Protein AF-A0A7C5VF36-F1 (afdb_monomer_lite)

Organism: NCBI:txid1330700

Foldseek 3Di:
DDADVVVRQDADDDPDDDDDDPVNLVSQLPDAPDPVGVVVSVVSVVVSVVVVLVQLLDPVCLVVVLVVCVVCVVVDDDPDDSVRVSVCSVVSNPDDDDDDDFDWDDDPDRDTHGPLVSNLVVCCVVVVQPLPPAQDPFAEEEEEAPVQVVVVQVLCVVSVDDYHYHYDADAFWAKEDPPPNNRSNVCVSVVHHYDYDPDDDRGMYTYDHPVVVD

Secondary structure (DSSP, 8-state):
-EEETTTTEEE---SS-----HHHHHHHHH---STTHHHHHHHHHHHHHHHHHHHHTSGGGHHHHHHHHHHHGGG---SS-HHHHHHTHHHHTTPPP---PPPEEE-STTPEEE-HHHHHHHHHHHHT----SS---S-EEEEE-HHHHHHHHHHHHHTT--EEEEE---SS-EEE-S-HHHHHHHHHHHT--EE--SS--SSEEEEE-GGG--

Structure (mmCIF, N/CA/C/O backbone):
data_AF-A0A7C5VF36-F1
#
_entry.id   AF-A0A7C5VF36-F1
#
loop_
_atom_site.group_PDB
_atom_site.id
_atom_site.type_symbol
_atom_site.label_atom_id
_atom_site.label_alt_id
_atom_site.label_comp_id
_atom_site.label_asym_id
_atom_site.label_entity_id
_atom_site.label_seq_id
_atom_site.pdbx_PDB_ins_code
_atom_site.Cartn_x
_atom_site.Cartn_y
_atom_site.Cartn_z
_atom_site.occupancy
_atom_site.B_iso_or_equiv
_atom_site.auth_seq_id
_atom_site.auth_comp_id
_atom_site.auth_asym_id
_atom_site.auth_atom_id
_atom_site.pdbx_PDB_model_num
ATOM 1 N N . ARG A 1 1 ? 1.962 6.899 -28.631 1.00 77.75 1 ARG A N 1
ATOM 2 C CA . ARG A 1 1 ? 2.552 8.249 -28.464 1.00 77.75 1 ARG A CA 1
ATOM 3 C C . ARG A 1 1 ? 1.701 9.066 -27.502 1.00 77.75 1 ARG A C 1
ATOM 5 O O . ARG A 1 1 ? 0.491 9.064 -27.665 1.00 77.75 1 ARG A O 1
ATOM 12 N N . TYR A 1 2 ? 2.305 9.721 -26.512 1.00 78.44 2 TYR A N 1
ATOM 13 C CA . TYR A 1 2 ? 1.654 10.633 -25.565 1.00 78.44 2 TYR A CA 1
ATOM 14 C C . TYR A 1 2 ? 2.611 11.773 -25.223 1.00 78.44 2 TYR A C 1
ATOM 16 O O . TYR A 1 2 ? 3.793 11.535 -24.976 1.00 78.44 2 TYR A O 1
ATOM 24 N N . THR A 1 3 ? 2.091 12.995 -25.203 1.00 80.00 3 THR A N 1
ATOM 25 C CA . THR A 1 3 ? 2.867 14.200 -24.914 1.00 80.00 3 THR A CA 1
ATOM 26 C C . THR A 1 3 ? 2.126 15.027 -23.882 1.00 80.00 3 THR A C 1
ATOM 28 O O . THR A 1 3 ? 1.044 15.541 -24.154 1.00 80.00 3 THR A O 1
ATOM 31 N N . ASP A 1 4 ? 2.740 15.197 -22.722 1.00 78.81 4 ASP A N 1
ATOM 32 C CA . ASP A 1 4 ? 2.292 16.098 -21.672 1.00 78.81 4 ASP A CA 1
ATOM 33 C C . ASP A 1 4 ? 3.242 17.297 -21.629 1.00 78.81 4 ASP A C 1
ATOM 35 O O . ASP A 1 4 ? 4.387 17.213 -21.181 1.00 78.81 4 ASP A O 1
ATOM 39 N N . ARG A 1 5 ? 2.764 18.427 -22.160 1.00 78.62 5 ARG A N 1
ATOM 40 C CA . ARG A 1 5 ? 3.549 19.664 -22.258 1.00 78.62 5 ARG A CA 1
ATOM 41 C C . ARG A 1 5 ? 3.749 20.334 -20.899 1.00 78.62 5 ARG A C 1
ATOM 43 O O . ARG A 1 5 ? 4.777 20.980 -20.716 1.00 78.62 5 ARG A O 1
ATOM 50 N N . ALA A 1 6 ? 2.815 20.164 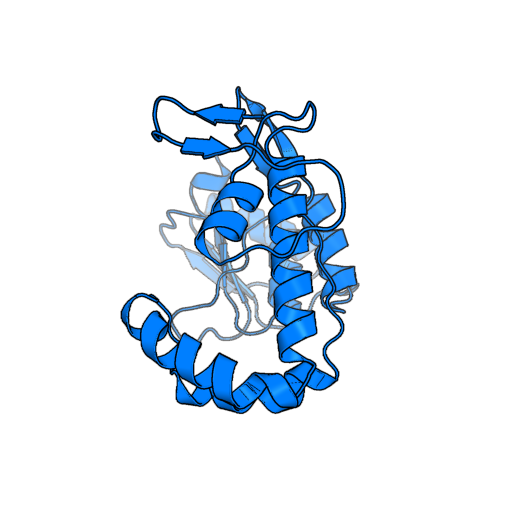-19.962 1.00 75.88 6 ALA A N 1
ATOM 51 C CA . ALA A 1 6 ? 2.910 20.750 -18.627 1.00 75.88 6 ALA A CA 1
ATOM 52 C C . ALA A 1 6 ? 4.007 20.055 -17.810 1.00 75.88 6 ALA A C 1
ATOM 54 O O . ALA A 1 6 ? 4.826 20.716 -17.179 1.00 75.88 6 ALA A O 1
ATOM 55 N N . ALA A 1 7 ? 4.084 18.725 -17.906 1.00 74.50 7 ALA A N 1
ATOM 56 C CA . ALA A 1 7 ? 5.115 17.927 -17.248 1.00 74.50 7 ALA A CA 1
ATOM 57 C C . ALA A 1 7 ? 6.394 17.728 -18.088 1.00 74.50 7 ALA A C 1
ATOM 59 O O . ALA A 1 7 ? 7.269 16.971 -17.667 1.00 74.50 7 ALA A O 1
ATOM 60 N N . LYS A 1 8 ? 6.501 18.352 -19.276 1.00 79.94 8 LYS A N 1
ATOM 61 C CA . LYS A 1 8 ? 7.578 18.126 -20.269 1.00 79.94 8 LYS A CA 1
ATOM 62 C C . LYS A 1 8 ? 7.847 16.632 -20.530 1.00 79.94 8 LYS A C 1
ATOM 64 O O . LYS A 1 8 ? 8.989 16.205 -20.691 1.00 79.94 8 LYS A O 1
ATOM 69 N N . LEU A 1 9 ? 6.787 15.829 -20.553 1.00 78.38 9 LEU A N 1
ATOM 70 C CA . LEU A 1 9 ? 6.840 14.375 -20.622 1.00 78.38 9 LEU A CA 1
ATOM 71 C C . LEU A 1 9 ? 6.446 13.906 -22.024 1.00 78.38 9 LEU A C 1
ATOM 73 O O . LEU A 1 9 ? 5.314 14.088 -22.466 1.00 78.38 9 LEU A O 1
ATOM 77 N N . PHE A 1 10 ? 7.389 13.262 -22.704 1.00 82.88 10 PHE A N 1
ATOM 78 C CA . PHE A 1 10 ? 7.209 12.699 -24.039 1.00 82.88 10 PHE A CA 1
ATOM 79 C C . PHE A 1 10 ? 7.353 11.183 -23.962 1.00 82.88 10 PHE A C 1
ATOM 81 O O . PHE A 1 10 ? 8.353 10.674 -23.453 1.00 82.88 10 PHE A O 1
ATOM 88 N N . ILE A 1 11 ? 6.337 10.465 -24.434 1.00 81.81 11 ILE A N 1
ATOM 89 C CA . ILE A 1 11 ? 6.246 9.012 -24.321 1.00 81.81 11 ILE A CA 1
ATOM 90 C C . ILE A 1 11 ? 5.938 8.429 -25.697 1.00 81.81 11 ILE A C 1
ATOM 92 O O . ILE A 1 11 ? 4.831 8.579 -26.225 1.00 81.81 11 ILE A O 1
ATOM 96 N N . ASP A 1 12 ? 6.912 7.733 -26.274 1.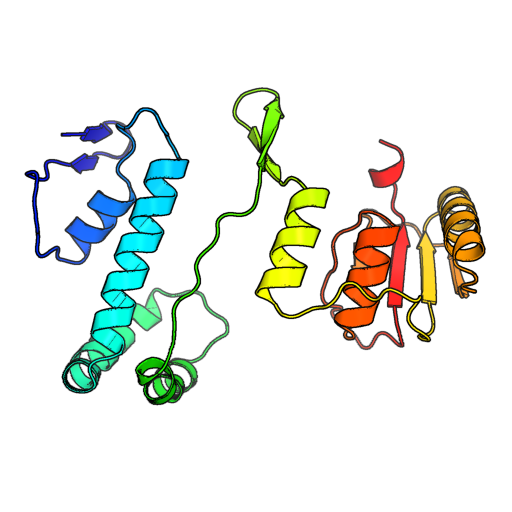00 84.12 12 ASP A N 1
ATOM 97 C CA . ASP A 1 12 ? 6.754 6.986 -27.518 1.00 84.12 12 ASP A CA 1
ATOM 98 C C . ASP A 1 12 ? 7.284 5.564 -27.331 1.00 84.12 12 ASP A C 1
ATOM 100 O O . ASP A 1 12 ? 8.481 5.318 -27.434 1.00 84.12 12 ASP A O 1
ATOM 104 N N . PHE A 1 13 ? 6.381 4.639 -27.000 1.00 85.69 13 PHE A N 1
ATOM 105 C CA . PHE A 1 13 ? 6.692 3.216 -26.925 1.00 85.69 13 PHE A CA 1
ATOM 106 C C . PHE A 1 13 ? 6.109 2.498 -28.145 1.00 85.69 13 PHE A C 1
ATOM 108 O O . PHE A 1 13 ? 4.918 2.680 -28.429 1.00 85.69 13 PHE A O 1
ATOM 115 N N . PRO A 1 14 ? 6.898 1.670 -28.851 1.00 85.81 14 PRO A N 1
ATOM 116 C CA . PRO A 1 14 ? 6.356 0.778 -29.865 1.00 85.81 14 PRO A CA 1
ATOM 117 C C . PRO A 1 14 ? 5.478 -0.301 -29.216 1.00 85.81 14 PRO A C 1
ATOM 119 O O . PRO A 1 14 ? 5.664 -0.669 -28.056 1.00 85.81 14 PRO A O 1
ATOM 122 N N . ALA A 1 15 ? 4.510 -0.827 -29.965 1.00 83.44 15 ALA A N 1
ATOM 123 C CA . ALA A 1 15 ? 3.709 -1.949 -29.489 1.00 83.44 15 ALA A CA 1
ATOM 124 C C . ALA A 1 15 ? 4.569 -3.222 -29.391 1.00 83.44 15 ALA A C 1
ATOM 126 O O . ALA A 1 15 ? 5.383 -3.494 -30.272 1.00 83.44 15 ALA A O 1
ATOM 127 N N . GLY A 1 16 ? 4.360 -4.023 -28.342 1.00 87.94 16 GLY A N 1
ATOM 128 C CA . GLY A 1 16 ? 5.020 -5.318 -28.168 1.00 87.94 16 GLY A CA 1
ATOM 129 C C . GLY A 1 16 ? 5.728 -5.476 -26.824 1.00 87.94 16 GLY A C 1
ATOM 130 O O . GLY A 1 16 ? 5.473 -4.745 -25.869 1.00 87.94 16 GLY A O 1
ATOM 131 N N . ARG A 1 17 ? 6.604 -6.484 -26.742 1.00 87.69 17 ARG A N 1
ATOM 132 C CA . ARG A 1 17 ? 7.410 -6.753 -25.545 1.00 87.69 17 ARG A CA 1
ATOM 133 C C . ARG A 1 17 ? 8.627 -5.842 -25.541 1.00 87.69 17 ARG A C 1
ATOM 135 O O . ARG A 1 17 ? 9.460 -5.940 -26.437 1.00 87.69 17 ARG A O 1
ATOM 142 N N . LEU A 1 18 ? 8.736 -5.007 -24.516 1.00 89.81 18 LEU A N 1
ATOM 143 C CA . LEU A 1 18 ? 9.848 -4.081 -24.338 1.00 89.81 18 LEU A CA 1
ATOM 144 C C . LEU A 1 18 ? 10.591 -4.386 -23.043 1.00 89.81 18 LEU A C 1
ATOM 146 O O . LEU A 1 18 ? 9.989 -4.791 -22.047 1.00 89.81 18 LEU A O 1
ATOM 150 N N . HIS A 1 19 ? 11.903 -4.181 -23.070 1.00 92.44 19 HIS A N 1
ATOM 151 C CA . HIS A 1 19 ? 12.716 -4.131 -21.868 1.00 92.44 19 HIS A CA 1
ATOM 152 C C . HIS A 1 19 ? 12.907 -2.663 -21.506 1.00 92.44 19 HIS A C 1
ATOM 154 O O . HIS A 1 19 ? 13.552 -1.939 -22.255 1.00 92.44 19 HIS A O 1
ATOM 160 N N . LEU A 1 20 ? 12.285 -2.236 -20.409 1.00 92.75 20 LEU A N 1
ATOM 161 C CA . LEU A 1 20 ? 12.293 -0.843 -19.979 1.00 92.75 20 LEU A CA 1
ATOM 162 C C . LEU A 1 20 ? 13.350 -0.642 -18.895 1.00 92.75 20 LEU A C 1
ATOM 164 O O . LEU A 1 20 ? 13.426 -1.433 -17.951 1.00 92.75 20 LEU A O 1
ATOM 168 N N . ASN A 1 21 ? 14.123 0.434 -19.006 1.00 91.81 21 ASN A N 1
ATOM 169 C CA . ASN A 1 21 ? 14.925 0.942 -17.896 1.00 91.81 21 ASN A CA 1
ATOM 170 C C . ASN A 1 21 ? 14.044 1.697 -16.872 1.00 91.81 21 ASN A C 1
ATOM 172 O O . ASN A 1 21 ? 12.832 1.828 -17.050 1.00 91.81 21 ASN A O 1
ATOM 176 N N . GLY A 1 22 ? 14.640 2.194 -15.781 1.00 89.69 22 GLY A N 1
ATOM 177 C CA . GLY A 1 22 ? 13.894 2.871 -14.711 1.00 89.69 22 GLY A CA 1
ATOM 178 C C . GLY A 1 22 ? 13.127 4.113 -15.181 1.00 89.69 22 GLY A C 1
ATOM 179 O O . GLY A 1 22 ? 11.946 4.268 -14.869 1.00 89.69 22 GLY A O 1
ATOM 180 N N . GLU A 1 23 ? 13.758 4.967 -15.989 1.00 91.62 23 GLU A N 1
ATOM 181 C CA . GLU A 1 23 ? 13.119 6.172 -16.527 1.00 91.62 23 GLU A CA 1
ATOM 182 C C . GLU A 1 23 ? 11.953 5.810 -17.461 1.00 91.62 23 GLU A C 1
ATOM 184 O O . GLU A 1 23 ? 10.862 6.378 -17.376 1.00 91.62 23 GLU A O 1
ATOM 189 N N . GLU A 1 24 ? 12.153 4.822 -18.330 1.00 92.06 24 GLU A N 1
ATOM 190 C CA . GLU A 1 24 ? 11.134 4.325 -19.250 1.00 92.06 24 GLU A CA 1
ATOM 191 C C . GLU A 1 24 ? 9.965 3.660 -18.518 1.00 92.06 24 GLU A C 1
ATOM 193 O O . GLU A 1 24 ? 8.812 3.883 -18.883 1.00 92.06 24 GLU A O 1
ATOM 198 N N . ALA A 1 25 ? 10.225 2.901 -17.452 1.00 92.62 25 ALA A N 1
ATOM 199 C CA . ALA A 1 25 ? 9.181 2.303 -16.627 1.00 92.62 25 ALA A CA 1
ATOM 200 C C . ALA A 1 25 ? 8.311 3.381 -15.960 1.00 92.62 25 ALA A C 1
ATOM 202 O O . ALA A 1 25 ? 7.083 3.278 -15.969 1.00 92.62 25 ALA A O 1
ATOM 203 N N . VAL A 1 26 ? 8.920 4.462 -15.456 1.00 92.06 26 VAL A N 1
ATOM 204 C CA . VAL A 1 26 ? 8.181 5.611 -14.906 1.00 92.06 26 VAL A CA 1
ATOM 205 C C . VAL A 1 26 ? 7.356 6.305 -15.989 1.00 92.06 26 VAL A C 1
ATOM 207 O O . VAL A 1 26 ? 6.181 6.605 -15.766 1.00 92.06 26 VAL A O 1
ATOM 210 N N . LYS A 1 27 ? 7.913 6.522 -17.188 1.00 90.56 27 LYS A N 1
ATOM 211 C CA . LYS A 1 27 ? 7.149 7.057 -18.330 1.00 90.56 27 LYS A CA 1
ATOM 212 C C . LYS A 1 27 ? 5.965 6.149 -18.665 1.00 90.56 27 LYS A C 1
ATOM 214 O O . LYS A 1 27 ? 4.844 6.631 -18.800 1.00 90.56 27 LYS A O 1
ATOM 219 N N . TYR A 1 28 ? 6.183 4.839 -18.731 1.00 90.06 28 TYR A N 1
ATOM 220 C CA . TYR A 1 28 ? 5.131 3.864 -18.999 1.00 90.06 28 TYR A CA 1
ATOM 221 C C . TYR A 1 28 ? 4.002 3.962 -17.966 1.00 90.06 28 TYR A C 1
ATOM 223 O O . TYR A 1 28 ? 2.848 4.143 -18.349 1.00 90.06 28 TYR A O 1
ATOM 231 N N . MET A 1 29 ? 4.323 3.977 -16.669 1.00 89.81 29 MET A N 1
ATOM 232 C CA . MET A 1 29 ? 3.331 4.143 -15.598 1.00 89.81 29 MET A CA 1
ATOM 233 C C . MET A 1 29 ? 2.573 5.471 -15.660 1.00 89.81 29 MET A C 1
ATOM 235 O O . MET A 1 29 ? 1.453 5.540 -15.178 1.00 89.81 29 MET A O 1
ATOM 239 N N . ARG A 1 30 ? 3.141 6.537 -16.235 1.00 87.62 30 ARG A N 1
ATOM 240 C CA . ARG A 1 30 ? 2.500 7.865 -16.301 1.00 87.62 30 ARG A CA 1
ATOM 241 C C . ARG A 1 30 ? 1.642 8.076 -17.550 1.00 87.62 30 ARG A C 1
ATOM 243 O O . ARG A 1 30 ? 1.001 9.122 -17.670 1.00 87.62 30 ARG A O 1
ATOM 250 N N . PHE A 1 31 ? 1.585 7.117 -18.466 1.00 83.69 31 PHE A N 1
ATOM 251 C CA . PHE A 1 31 ? 0.796 7.233 -19.690 1.00 83.69 31 PHE A CA 1
ATOM 252 C C . PHE A 1 31 ? -0.716 7.362 -19.399 1.00 83.69 31 PHE A C 1
ATOM 254 O O . PHE A 1 31 ? -1.244 6.656 -18.542 1.00 83.69 31 PHE A O 1
ATOM 261 N N . ARG A 1 32 ? -1.410 8.280 -20.097 1.00 77.12 32 ARG A N 1
ATOM 262 C CA . ARG A 1 32 ? -2.843 8.618 -19.889 1.00 77.12 32 ARG A CA 1
ATOM 263 C C . ARG A 1 32 ? -3.680 8.706 -21.171 1.00 77.12 32 ARG A C 1
ATOM 265 O O . ARG A 1 32 ? -4.785 9.227 -21.141 1.00 77.12 32 ARG A O 1
ATOM 272 N N . HIS A 1 33 ? -3.173 8.252 -22.314 1.00 69.69 33 HIS A N 1
ATOM 273 C CA . HIS A 1 33 ? -3.856 8.490 -23.593 1.00 69.69 33 HIS A CA 1
ATOM 274 C C . HIS A 1 33 ? -5.047 7.553 -23.879 1.00 69.69 33 HIS A C 1
ATOM 276 O O . HIS A 1 33 ? -5.631 7.643 -24.954 1.00 69.69 33 HIS A O 1
ATOM 282 N N . ASP A 1 34 ? -5.402 6.646 -22.967 1.00 62.44 34 ASP A N 1
ATOM 283 C CA . ASP A 1 34 ? -6.444 5.646 -23.226 1.00 62.44 34 ASP A CA 1
ATOM 284 C C . ASP A 1 34 ? -7.826 6.115 -22.762 1.00 62.44 34 ASP A C 1
ATOM 286 O O . ASP A 1 34 ? -7.951 6.862 -21.793 1.00 62.44 34 ASP A O 1
ATOM 290 N N . ALA A 1 35 ? -8.873 5.580 -23.397 1.00 55.59 35 ALA A N 1
ATOM 291 C CA . ALA A 1 35 ? -10.278 5.858 -23.084 1.00 55.59 35 ALA A CA 1
ATOM 292 C C . ALA A 1 35 ? -10.688 5.521 -21.632 1.00 55.59 35 ALA A C 1
ATOM 294 O O . ALA A 1 35 ? -11.668 6.062 -21.135 1.00 55.59 35 ALA A O 1
ATOM 295 N N . LEU A 1 36 ? -9.930 4.654 -20.949 1.00 59.81 36 LEU A N 1
ATOM 296 C CA . LEU A 1 36 ? -10.141 4.260 -19.548 1.00 59.81 36 LEU A CA 1
ATOM 297 C C . LEU A 1 36 ? -9.432 5.184 -18.532 1.00 59.81 36 LEU A C 1
AT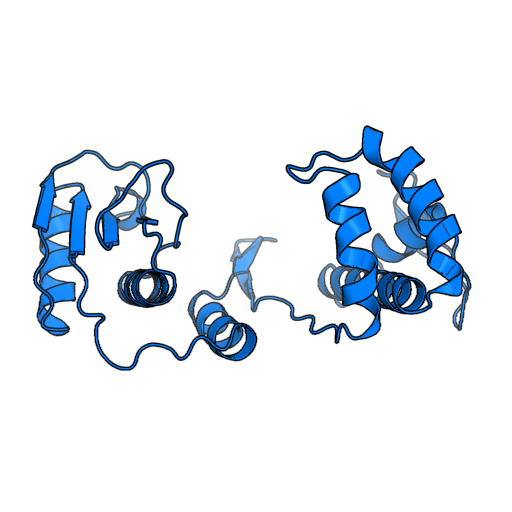OM 299 O O . LEU A 1 36 ? -9.487 4.931 -17.329 1.00 59.81 36 LEU A O 1
ATOM 303 N N . GLY A 1 37 ? -8.746 6.238 -18.992 1.00 71.69 37 GLY A N 1
ATOM 304 C CA . GLY A 1 37 ? -8.177 7.280 -18.134 1.00 71.69 37 GLY A CA 1
ATOM 305 C C . GLY A 1 37 ? -7.245 6.757 -17.031 1.00 71.69 37 GLY A C 1
ATOM 306 O O . GLY A 1 37 ? -6.298 6.009 -17.292 1.00 71.69 37 GLY A O 1
ATOM 307 N N . ASP A 1 38 ? -7.501 7.171 -15.784 1.00 74.75 38 ASP A N 1
ATOM 308 C CA . ASP A 1 38 ? -6.675 6.821 -14.621 1.00 74.75 38 ASP A CA 1
ATOM 309 C C . ASP A 1 38 ? -6.750 5.325 -14.237 1.00 74.75 38 ASP A C 1
ATOM 311 O O . ASP A 1 38 ? -5.801 4.808 -13.646 1.00 74.75 38 ASP A O 1
ATOM 315 N N . TYR A 1 39 ? -7.780 4.577 -14.651 1.00 72.94 39 TYR A N 1
ATOM 316 C CA . TYR A 1 39 ? -7.816 3.121 -14.446 1.00 72.94 39 TYR A CA 1
ATOM 317 C C . TYR A 1 39 ? -6.754 2.398 -15.275 1.00 72.94 39 TYR A C 1
ATOM 319 O O . TYR A 1 39 ? -5.997 1.585 -14.747 1.00 72.94 39 TYR A O 1
ATOM 327 N N . ALA A 1 40 ? -6.605 2.770 -16.550 1.00 76.88 40 ALA A N 1
ATOM 328 C CA . ALA A 1 40 ? -5.543 2.219 -17.392 1.00 76.88 40 ALA A CA 1
ATOM 329 C C . ALA A 1 40 ? -4.147 2.604 -16.881 1.00 76.88 40 ALA A C 1
ATOM 331 O O . ALA A 1 40 ? -3.176 1.871 -17.076 1.00 76.88 40 ALA A O 1
ATOM 332 N N . ARG A 1 41 ? -4.018 3.754 -16.212 1.00 83.31 41 ARG A N 1
ATOM 333 C CA . ARG A 1 41 ? -2.788 4.127 -15.507 1.00 83.31 41 ARG A CA 1
ATOM 334 C C . ARG A 1 41 ? -2.517 3.189 -14.326 1.00 83.31 41 ARG A C 1
ATOM 336 O O . ARG A 1 41 ? -1.399 2.689 -14.209 1.00 83.31 41 ARG A O 1
ATOM 343 N N . LEU A 1 42 ? -3.517 2.928 -13.482 1.00 82.50 42 LEU A N 1
ATOM 344 C CA . LEU A 1 42 ? -3.389 1.985 -12.367 1.00 82.50 42 LEU A CA 1
ATOM 345 C C . LEU A 1 42 ? -2.976 0.597 -12.862 1.00 82.50 42 LEU A C 1
ATOM 347 O O . LEU A 1 42 ? -2.049 0.011 -12.312 1.00 82.50 42 LEU A O 1
ATOM 351 N N . ASP A 1 43 ? -3.572 0.101 -13.943 1.00 81.62 43 ASP A N 1
ATOM 352 C CA . ASP A 1 43 ? -3.222 -1.211 -14.497 1.00 81.62 43 ASP A CA 1
ATOM 353 C C . ASP A 1 43 ? -1.771 -1.290 -14.987 1.00 81.62 43 ASP A C 1
ATOM 355 O O . ASP A 1 43 ? -1.104 -2.313 -14.808 1.00 81.62 43 ASP A O 1
ATOM 359 N N . ARG A 1 44 ? -1.219 -0.193 -15.519 1.00 86.88 44 ARG A N 1
ATOM 360 C CA . ARG A 1 44 ? 0.210 -0.126 -15.859 1.00 86.88 44 ARG A CA 1
ATOM 361 C C . ARG A 1 44 ? 1.104 -0.176 -14.631 1.00 86.88 44 ARG A C 1
ATOM 363 O O . ARG A 1 44 ? 2.112 -0.879 -14.667 1.00 86.88 44 ARG A O 1
ATOM 370 N N . ILE A 1 45 ? 0.740 0.534 -13.563 1.00 89.31 45 ILE A N 1
ATOM 371 C CA . ILE A 1 45 ? 1.470 0.490 -12.288 1.00 89.31 45 ILE A CA 1
ATOM 372 C C . ILE A 1 45 ? 1.482 -0.946 -11.754 1.00 89.31 45 ILE A C 1
ATOM 374 O O . ILE A 1 45 ? 2.556 -1.480 -11.476 1.00 89.31 45 ILE A O 1
ATOM 378 N N . LYS A 1 46 ? 0.322 -1.619 -11.720 1.00 85.94 46 LYS A N 1
ATOM 379 C CA . LYS A 1 46 ? 0.224 -3.039 -11.334 1.00 85.94 46 LYS A CA 1
ATOM 380 C C . LYS A 1 46 ? 1.125 -3.923 -12.198 1.00 85.94 46 LYS A C 1
ATOM 382 O O . LYS A 1 46 ? 1.827 -4.790 -11.681 1.00 85.94 46 LYS A O 1
ATOM 387 N N . GLY A 1 47 ? 1.138 -3.682 -13.510 1.00 88.62 47 GLY A N 1
ATOM 388 C CA . GLY A 1 47 ? 1.988 -4.401 -14.456 1.00 88.62 47 GLY A CA 1
ATOM 389 C C . GLY A 1 47 ? 3.480 -4.245 -14.158 1.00 88.62 47 GLY A C 1
ATOM 390 O O . GLY A 1 47 ? 4.199 -5.243 -14.119 1.00 88.62 47 GLY A O 1
ATOM 391 N N . VAL A 1 48 ? 3.947 -3.019 -13.899 1.00 91.44 48 VAL A N 1
ATOM 392 C CA . VAL A 1 48 ? 5.353 -2.754 -13.550 1.00 91.44 48 VAL A CA 1
ATOM 393 C C . VAL A 1 48 ? 5.721 -3.414 -12.223 1.00 91.44 48 VAL A C 1
ATOM 395 O O . VAL A 1 48 ? 6.711 -4.141 -12.179 1.00 91.44 48 VAL A O 1
ATOM 398 N N . VAL A 1 49 ? 4.904 -3.249 -11.178 1.00 91.19 49 VAL A N 1
ATOM 399 C CA . VAL A 1 49 ? 5.124 -3.890 -9.867 1.00 91.19 49 VAL A CA 1
ATOM 400 C C . VAL A 1 49 ? 5.198 -5.412 -10.007 1.00 91.19 49 VAL A C 1
ATOM 402 O O . VAL A 1 49 ? 6.097 -6.041 -9.454 1.00 91.19 49 VAL A O 1
ATOM 405 N N . SER A 1 50 ? 4.321 -6.011 -10.817 1.00 89.62 50 SER A N 1
ATOM 406 C CA . SER A 1 50 ? 4.351 -7.448 -11.106 1.00 89.62 50 SER A CA 1
ATOM 407 C C . SER A 1 50 ? 5.656 -7.890 -11.783 1.00 89.62 50 SER A C 1
ATOM 409 O O . SER A 1 50 ? 6.218 -8.923 -11.416 1.00 89.62 50 SER A O 1
ATOM 411 N N . GLN A 1 51 ? 6.185 -7.113 -12.737 1.00 91.31 51 GLN A N 1
ATOM 412 C CA . GLN A 1 51 ? 7.467 -7.434 -13.378 1.00 91.31 51 GLN A CA 1
ATOM 413 C C . GLN A 1 51 ? 8.656 -7.270 -12.424 1.00 91.31 51 GLN A C 1
ATOM 415 O O . GLN A 1 51 ? 9.571 -8.096 -12.455 1.00 91.31 51 GLN A O 1
ATOM 420 N N . VAL A 1 52 ? 8.637 -6.246 -11.565 1.00 91.19 52 VAL A N 1
ATOM 421 C CA . VAL A 1 52 ? 9.658 -6.047 -10.523 1.00 91.19 52 VAL A CA 1
ATOM 422 C C . VAL A 1 52 ? 9.648 -7.220 -9.548 1.00 91.19 52 VAL A C 1
ATOM 424 O O . VAL A 1 52 ? 10.697 -7.812 -9.300 1.00 91.19 52 VAL A O 1
ATOM 427 N N . LEU A 1 53 ? 8.469 -7.629 -9.075 1.00 90.25 53 LEU A N 1
ATOM 428 C CA . LEU A 1 53 ? 8.330 -8.794 -8.208 1.00 90.25 53 LEU A CA 1
ATOM 429 C C . LEU A 1 53 ? 8.850 -10.067 -8.880 1.00 90.25 53 LEU A C 1
ATOM 431 O O . LEU A 1 53 ? 9.602 -10.821 -8.273 1.00 90.25 53 LEU A O 1
ATOM 435 N N . LYS A 1 54 ? 8.499 -10.294 -10.150 1.00 90.62 54 LYS A N 1
ATOM 436 C CA . LYS A 1 54 ? 8.980 -11.453 -10.910 1.00 90.62 54 LYS A CA 1
ATOM 437 C C . LYS A 1 54 ? 10.506 -11.488 -11.015 1.00 90.62 54 LYS A C 1
ATOM 439 O O . LYS A 1 54 ? 11.094 -12.565 -11.024 1.00 90.62 54 LYS A O 1
ATOM 444 N N . LYS A 1 55 ? 11.159 -10.325 -11.105 1.00 91.06 55 LYS A N 1
ATOM 445 C CA . LYS A 1 55 ? 12.622 -10.233 -11.037 1.00 91.06 55 LYS A CA 1
ATOM 446 C C . LYS A 1 55 ? 13.126 -10.559 -9.636 1.00 91.06 55 LYS A C 1
ATOM 448 O O . LYS A 1 55 ? 14.005 -11.401 -9.523 1.00 91.06 55 LYS A O 1
ATOM 453 N N . ALA A 1 56 ? 12.527 -9.981 -8.597 1.00 91.56 56 ALA A N 1
ATOM 454 C CA . ALA A 1 56 ? 12.890 -10.242 -7.205 1.00 91.56 56 ALA A CA 1
ATOM 455 C C . ALA A 1 56 ? 12.661 -11.705 -6.768 1.00 91.56 56 ALA A C 1
ATOM 457 O O . ALA A 1 56 ? 13.335 -12.183 -5.862 1.00 91.56 56 ALA A O 1
ATOM 458 N N . GLN A 1 57 ? 11.764 -12.442 -7.427 1.00 93.12 57 GLN A N 1
ATOM 459 C CA . GLN A 1 57 ? 11.579 -13.883 -7.228 1.00 93.12 57 GLN A CA 1
ATOM 460 C C . GLN A 1 57 ? 12.764 -14.726 -7.717 1.00 93.12 57 GLN A C 1
ATOM 462 O O . GLN A 1 57 ? 12.935 -15.845 -7.241 1.00 93.12 57 GLN A O 1
ATOM 467 N N . ASP A 1 58 ? 13.577 -14.216 -8.649 1.00 94.75 58 ASP A N 1
ATOM 468 C CA . ASP A 1 58 ? 14.795 -14.881 -9.112 1.00 94.75 58 ASP A CA 1
ATOM 469 C C . ASP A 1 58 ? 15.975 -14.511 -8.194 1.00 94.75 58 ASP A C 1
ATOM 471 O O . ASP A 1 58 ? 16.454 -13.369 -8.247 1.00 94.75 58 ASP A O 1
ATOM 475 N N . PRO A 1 59 ? 16.513 -15.458 -7.400 1.00 94.19 59 PRO A N 1
ATOM 476 C CA . PRO A 1 59 ? 17.578 -15.179 -6.436 1.00 94.19 59 PRO A CA 1
ATOM 477 C C . PRO A 1 59 ? 18.869 -14.680 -7.079 1.00 94.19 59 PRO A C 1
ATOM 479 O O . PRO A 1 59 ? 19.672 -14.002 -6.440 1.00 94.19 59 PRO A O 1
ATOM 482 N N . ARG A 1 60 ? 19.063 -14.958 -8.375 1.00 95.44 60 ARG A N 1
ATOM 483 C CA . ARG A 1 60 ? 20.220 -14.482 -9.144 1.00 95.44 60 ARG A CA 1
ATOM 484 C C . ARG A 1 60 ? 20.242 -12.959 -9.275 1.00 95.44 60 ARG A C 1
ATOM 486 O O . ARG A 1 60 ? 21.294 -12.391 -9.549 1.00 95.44 60 ARG A O 1
ATOM 493 N N . THR A 1 61 ? 19.099 -12.296 -9.090 1.00 93.81 61 THR A N 1
ATOM 494 C CA . THR A 1 61 ? 18.974 -10.835 -9.183 1.00 93.81 61 THR A CA 1
ATOM 495 C C . THR A 1 61 ? 19.223 -10.117 -7.856 1.00 93.81 61 THR A C 1
ATOM 497 O O . THR A 1 61 ? 19.435 -8.905 -7.859 1.00 93.81 61 THR A O 1
ATOM 500 N N . TRP A 1 62 ? 19.236 -10.833 -6.726 1.00 94.69 62 TRP A N 1
ATOM 501 C CA . TRP A 1 62 ? 19.279 -10.227 -5.392 1.00 94.69 62 TRP A CA 1
ATOM 502 C C . TRP A 1 62 ? 20.502 -9.352 -5.120 1.00 94.69 62 TRP A C 1
ATOM 504 O O . TRP A 1 62 ? 20.311 -8.275 -4.559 1.00 94.69 62 TRP A O 1
ATOM 514 N N . PRO A 1 63 ? 21.733 -9.712 -5.539 1.00 94.81 63 PRO A N 1
ATOM 515 C CA . PRO A 1 63 ? 22.877 -8.825 -5.345 1.00 94.81 63 PRO A CA 1
ATOM 516 C C . PRO A 1 63 ? 22.693 -7.472 -6.046 1.00 94.81 63 PRO A C 1
ATOM 518 O 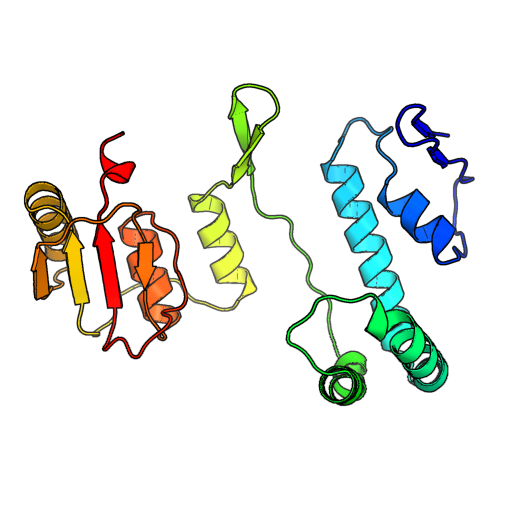O . PRO A 1 63 ? 22.963 -6.427 -5.461 1.00 94.81 63 PRO A O 1
ATOM 521 N N . ALA A 1 64 ? 22.174 -7.479 -7.279 1.00 93.06 64 ALA A N 1
ATOM 522 C CA . ALA A 1 64 ? 21.903 -6.255 -8.031 1.00 93.06 64 ALA A CA 1
ATOM 523 C C . ALA A 1 64 ? 20.747 -5.452 -7.413 1.00 93.06 64 ALA A C 1
ATOM 525 O O . ALA A 1 64 ? 20.827 -4.229 -7.328 1.00 93.06 64 ALA A O 1
ATOM 526 N N . LEU A 1 65 ? 19.702 -6.137 -6.938 1.00 92.12 65 LEU A N 1
ATOM 527 C CA . LEU A 1 65 ? 18.571 -5.511 -6.257 1.00 92.12 65 LEU A CA 1
ATOM 528 C C . LEU A 1 65 ? 19.001 -4.837 -4.947 1.00 92.12 65 LEU A C 1
ATOM 530 O O . LEU A 1 65 ? 18.616 -3.701 -4.699 1.00 92.12 65 LEU A O 1
ATOM 534 N N . ALA A 1 66 ? 19.839 -5.494 -4.142 1.00 93.06 66 ALA A N 1
ATOM 535 C CA . ALA A 1 66 ? 20.356 -4.936 -2.896 1.00 93.06 66 ALA A CA 1
ATOM 536 C C . ALA A 1 66 ? 21.234 -3.697 -3.134 1.00 93.06 66 ALA A C 1
ATOM 538 O O . ALA A 1 66 ? 21.140 -2.722 -2.390 1.00 93.06 66 ALA A O 1
ATOM 539 N N . LEU A 1 67 ? 22.060 -3.706 -4.187 1.00 93.81 67 LEU A N 1
ATOM 540 C CA . LEU A 1 67 ? 22.848 -2.536 -4.586 1.00 93.81 67 LEU A CA 1
ATOM 541 C C . LEU A 1 67 ? 21.955 -1.375 -5.041 1.00 93.81 67 LEU A C 1
ATOM 543 O O . LEU A 1 67 ? 22.162 -0.246 -4.607 1.00 93.81 67 LEU A O 1
ATOM 547 N N . ALA A 1 68 ? 20.945 -1.653 -5.868 1.00 91.69 68 ALA A N 1
ATOM 548 C CA . ALA A 1 68 ? 19.996 -0.639 -6.318 1.00 91.69 68 ALA A CA 1
ATOM 549 C C . ALA A 1 68 ? 19.192 -0.046 -5.150 1.00 91.69 68 ALA A C 1
ATOM 551 O O . ALA A 1 68 ? 19.028 1.169 -5.075 1.00 91.69 68 ALA A O 1
ATOM 552 N N . LEU A 1 69 ? 18.736 -0.890 -4.217 1.00 92.19 69 LEU A N 1
ATOM 553 C CA . LEU A 1 69 ? 18.035 -0.449 -3.013 1.00 92.19 69 LEU A CA 1
ATOM 554 C C . LEU A 1 69 ? 18.924 0.432 -2.144 1.00 92.19 69 LEU A C 1
ATOM 556 O O . LEU A 1 69 ? 18.449 1.461 -1.699 1.00 92.19 69 LEU A O 1
ATOM 560 N N . ARG A 1 70 ? 20.204 0.092 -1.948 1.00 94.12 70 ARG A N 1
ATOM 561 C CA . ARG A 1 70 ? 21.151 0.916 -1.173 1.00 94.12 70 ARG A CA 1
ATOM 562 C C . ARG A 1 70 ? 21.297 2.336 -1.707 1.00 94.12 70 ARG A C 1
ATOM 564 O O . ARG A 1 70 ? 21.353 3.268 -0.912 1.00 94.12 70 ARG A O 1
ATOM 571 N N . GLU A 1 71 ? 21.357 2.486 -3.027 1.00 92.88 71 GLU A N 1
ATOM 572 C CA . GLU A 1 71 ? 21.440 3.800 -3.667 1.00 92.88 71 GLU A CA 1
ATOM 573 C C . GLU A 1 71 ? 20.120 4.565 -3.517 1.00 92.88 71 GLU A C 1
ATOM 575 O O . GLU A 1 71 ? 20.106 5.718 -3.096 1.00 92.88 71 GLU A O 1
ATOM 580 N N . ALA A 1 72 ? 18.997 3.898 -3.795 1.00 91.56 72 ALA A N 1
ATOM 581 C CA . ALA A 1 72 ? 17.677 4.517 -3.751 1.00 91.56 72 ALA A CA 1
ATOM 582 C C . ALA A 1 72 ? 17.181 4.804 -2.325 1.00 91.56 72 ALA A C 1
ATOM 584 O O . ALA A 1 72 ? 16.355 5.692 -2.146 1.00 91.56 72 ALA A O 1
ATOM 585 N N . TRP A 1 73 ? 17.672 4.081 -1.311 1.00 93.88 73 TRP A N 1
ATOM 586 C CA . TRP A 1 73 ? 17.153 4.128 0.061 1.00 93.88 73 TRP A CA 1
ATOM 587 C C . TRP A 1 73 ? 17.173 5.532 0.659 1.00 93.88 73 TRP A C 1
ATOM 589 O O . TRP A 1 73 ? 16.294 5.894 1.429 1.00 93.88 73 TRP A O 1
ATOM 599 N N . ARG A 1 74 ? 18.176 6.335 0.287 1.00 88.88 74 ARG A N 1
ATOM 600 C CA . ARG A 1 74 ? 18.345 7.708 0.783 1.00 88.88 74 ARG A CA 1
ATOM 601 C C . ARG A 1 74 ? 17.275 8.672 0.273 1.00 88.88 74 ARG A C 1
ATOM 603 O O . ARG A 1 74 ? 17.092 9.723 0.872 1.00 88.88 74 ARG A O 1
ATOM 610 N N . GLU A 1 75 ? 16.595 8.303 -0.806 1.00 93.12 75 GLU A N 1
ATOM 611 C CA . GLU A 1 75 ? 15.534 9.080 -1.448 1.00 93.12 75 GLU A CA 1
ATOM 612 C C . GLU A 1 75 ? 14.132 8.547 -1.088 1.00 93.12 75 GLU A C 1
ATOM 614 O O . GLU A 1 75 ? 13.130 9.049 -1.599 1.00 93.12 75 GLU A O 1
ATOM 619 N N . LEU A 1 76 ? 14.043 7.511 -0.241 1.00 91.94 76 LEU A N 1
ATOM 620 C CA . LEU A 1 76 ? 12.785 6.917 0.210 1.00 91.94 76 LEU A CA 1
ATOM 621 C C . LEU A 1 76 ? 12.404 7.442 1.595 1.00 91.94 76 LEU A C 1
ATOM 623 O O . LEU A 1 76 ? 13.197 7.391 2.531 1.00 91.94 76 LEU A O 1
ATOM 627 N N . ASP A 1 77 ? 11.156 7.882 1.722 1.00 94.06 77 ASP A N 1
ATOM 628 C CA . ASP A 1 77 ? 10.533 8.212 3.002 1.00 94.06 77 ASP A CA 1
ATOM 629 C C . ASP A 1 77 ? 9.705 7.007 3.471 1.00 94.06 77 ASP A C 1
ATOM 631 O O . ASP A 1 77 ? 8.669 6.681 2.884 1.00 94.06 77 ASP A O 1
ATOM 635 N N . THR A 1 78 ? 10.223 6.267 4.454 1.00 91.69 78 THR A N 1
ATOM 636 C CA . THR A 1 78 ? 9.619 5.038 4.986 1.00 91.69 78 THR A CA 1
ATOM 637 C C . THR A 1 78 ? 10.017 4.821 6.445 1.00 91.69 78 THR A C 1
ATOM 639 O O . THR A 1 78 ? 11.091 5.232 6.882 1.00 91.69 78 THR A O 1
ATOM 642 N N . ASP A 1 79 ? 9.137 4.163 7.194 1.00 93.12 79 ASP A N 1
ATOM 643 C CA . ASP A 1 79 ? 9.350 3.686 8.561 1.00 93.12 79 ASP A CA 1
ATOM 644 C C . ASP A 1 79 ? 10.131 2.364 8.637 1.00 93.12 79 ASP A C 1
ATOM 646 O O . ASP A 1 79 ? 10.557 1.967 9.721 1.00 93.12 79 ASP A O 1
ATOM 650 N N . LEU A 1 80 ? 10.349 1.699 7.501 1.00 92.56 80 LEU A N 1
ATOM 651 C CA . LEU A 1 80 ? 11.200 0.520 7.406 1.00 92.56 80 LEU A CA 1
ATOM 652 C C . LEU A 1 80 ? 12.675 0.925 7.371 1.00 92.56 80 LEU A C 1
ATOM 654 O O . LEU A 1 80 ? 13.053 1.963 6.831 1.00 92.56 80 LEU A O 1
ATOM 658 N N . SER A 1 81 ? 13.537 0.060 7.887 1.00 93.75 81 SER A N 1
ATOM 659 C CA . SER A 1 81 ? 14.980 0.112 7.666 1.00 93.75 81 SER A CA 1
ATOM 660 C C . SER A 1 81 ? 15.387 -0.730 6.454 1.00 93.75 81 SER A C 1
ATOM 662 O O . SER A 1 81 ? 14.701 -1.673 6.046 1.00 93.75 81 SER A O 1
ATOM 664 N N . LEU A 1 82 ? 16.542 -0.404 5.867 1.00 93.00 82 LEU A N 1
ATOM 665 C CA . LEU A 1 82 ? 17.060 -1.146 4.715 1.00 93.00 82 LEU A CA 1
ATOM 666 C C . LEU A 1 82 ? 17.289 -2.623 5.064 1.00 93.00 82 LEU A C 1
ATOM 668 O O . LEU A 1 82 ? 17.000 -3.502 4.251 1.00 93.00 82 LEU A O 1
ATOM 672 N N . ASP A 1 83 ? 17.793 -2.895 6.267 1.00 94.00 83 ASP A N 1
ATOM 673 C CA . ASP A 1 83 ? 18.061 -4.255 6.730 1.00 94.00 83 ASP A CA 1
ATOM 674 C C . ASP A 1 83 ? 16.764 -5.061 6.894 1.00 94.00 83 ASP A C 1
ATOM 676 O O . ASP A 1 83 ? 16.727 -6.228 6.500 1.00 94.00 83 ASP A O 1
ATOM 680 N N . GLU A 1 84 ? 15.679 -4.440 7.374 1.00 94.12 84 GLU A N 1
ATOM 681 C CA . GLU A 1 84 ? 14.355 -5.076 7.430 1.00 94.12 84 GLU A CA 1
ATOM 682 C C . GLU A 1 84 ? 13.855 -5.444 6.032 1.00 94.12 84 GLU A C 1
ATOM 684 O O . GLU A 1 84 ? 13.434 -6.579 5.811 1.00 94.12 84 GLU A O 1
ATOM 689 N N . VAL A 1 85 ? 13.959 -4.539 5.054 1.00 92.69 85 VAL A N 1
ATOM 690 C CA . VAL A 1 85 ? 13.533 -4.836 3.676 1.00 92.69 85 VAL A CA 1
ATOM 691 C C . VAL A 1 85 ? 14.354 -5.960 3.051 1.00 92.69 85 VAL A C 1
ATOM 693 O O . VAL A 1 85 ? 13.791 -6.861 2.423 1.00 92.69 85 VAL A O 1
ATOM 696 N N . LEU A 1 86 ? 15.674 -5.952 3.236 1.00 92.50 86 LEU A N 1
ATOM 697 C CA . LEU A 1 86 ? 16.538 -7.014 2.722 1.00 92.50 86 LEU A CA 1
ATOM 698 C C . LEU A 1 86 ? 16.249 -8.365 3.391 1.00 92.50 86 LEU A C 1
ATOM 700 O O . LEU A 1 86 ? 16.318 -9.397 2.717 1.00 92.50 86 LEU A O 1
ATOM 704 N N . ALA A 1 87 ? 15.865 -8.373 4.670 1.00 93.56 87 ALA A N 1
ATOM 705 C CA . ALA A 1 87 ? 15.482 -9.586 5.388 1.00 93.56 87 ALA A CA 1
ATOM 706 C C . ALA A 1 87 ? 14.224 -10.262 4.808 1.00 93.56 87 ALA A C 1
ATOM 708 O O . ALA A 1 87 ? 14.076 -11.477 4.944 1.00 93.56 87 ALA A O 1
ATOM 709 N N . TYR A 1 88 ? 13.356 -9.527 4.101 1.00 91.44 88 TYR A N 1
ATOM 710 C CA . TYR A 1 88 ? 12.172 -10.092 3.441 1.00 91.44 88 TYR A CA 1
ATOM 711 C C . TYR A 1 88 ? 12.455 -10.747 2.078 1.00 91.44 88 TYR A C 1
ATOM 713 O O . TYR A 1 88 ? 11.603 -11.493 1.587 1.00 91.44 88 TYR A O 1
ATOM 721 N N . LEU A 1 89 ? 13.633 -10.542 1.466 1.00 90.25 89 LEU A N 1
ATOM 722 C CA . LEU A 1 89 ? 13.960 -11.093 0.137 1.00 90.25 89 LEU A CA 1
ATOM 723 C C . LEU A 1 89 ? 13.730 -12.611 0.001 1.00 90.25 89 LEU A C 1
ATOM 725 O O . LEU A 1 89 ? 13.175 -13.025 -1.019 1.00 90.25 89 LEU A O 1
ATOM 729 N N . PRO A 1 90 ? 14.068 -13.466 0.989 1.00 91.06 90 PRO A N 1
ATOM 730 C CA . PRO A 1 90 ? 13.777 -14.895 0.897 1.00 91.06 90 PRO A CA 1
ATOM 731 C C . PRO A 1 90 ? 12.281 -15.205 0.769 1.00 91.06 90 PRO A C 1
ATOM 733 O O . PRO A 1 90 ? 11.901 -16.071 -0.018 1.00 91.06 90 PRO A O 1
ATOM 736 N N . GLY A 1 91 ? 11.424 -14.464 1.480 1.00 90.19 91 GLY A N 1
ATOM 737 C CA . GLY A 1 91 ? 9.968 -14.632 1.422 1.00 90.19 91 GLY A CA 1
ATOM 738 C C . GLY A 1 91 ? 9.374 -14.271 0.058 1.00 90.19 91 GLY A C 1
ATOM 739 O O . GLY A 1 91 ? 8.336 -14.806 -0.334 1.00 90.19 91 GLY A O 1
ATOM 740 N N . VAL A 1 92 ? 10.065 -13.425 -0.712 1.00 89.62 92 VAL A N 1
ATOM 741 C CA . VAL A 1 92 ? 9.621 -12.995 -2.041 1.00 89.62 92 VAL A CA 1
ATOM 742 C C . VAL A 1 92 ? 9.586 -14.150 -3.047 1.00 89.62 92 VAL A C 1
ATOM 744 O O . VAL A 1 92 ? 8.720 -14.144 -3.920 1.00 89.62 92 VAL A O 1
ATOM 747 N N . GLN A 1 93 ? 10.445 -15.172 -2.916 1.00 88.38 93 GLN A N 1
ATOM 748 C CA . GLN A 1 93 ? 10.523 -16.292 -3.874 1.00 88.38 93 GLN A CA 1
ATOM 749 C C . GLN A 1 93 ? 9.181 -17.007 -4.079 1.00 88.38 93 GLN A C 1
ATOM 751 O O . GLN A 1 93 ? 8.832 -17.375 -5.199 1.00 88.38 93 GLN A O 1
ATOM 756 N N . GLY A 1 94 ? 8.434 -17.209 -2.991 1.00 80.38 94 GLY A N 1
ATOM 757 C CA . GLY A 1 94 ? 7.140 -17.894 -2.998 1.00 80.38 94 GLY A CA 1
ATOM 758 C C . GLY A 1 94 ? 5.939 -16.954 -3.065 1.00 80.38 94 GLY A C 1
ATOM 759 O O . GLY A 1 94 ? 4.801 -17.427 -3.053 1.00 80.38 94 GLY A O 1
ATOM 760 N N . LEU A 1 95 ? 6.165 -15.637 -3.112 1.00 82.50 95 LEU A N 1
ATOM 761 C CA . LEU A 1 95 ? 5.097 -14.654 -3.001 1.00 82.50 95 LEU A CA 1
ATOM 762 C C . LEU A 1 95 ? 4.174 -14.726 -4.218 1.00 82.50 95 LEU A C 1
ATOM 764 O O . LEU A 1 95 ? 4.592 -14.502 -5.354 1.00 82.50 95 LEU A O 1
ATOM 768 N N . ARG A 1 96 ? 2.889 -14.986 -3.984 1.00 76.69 96 ARG A N 1
ATOM 769 C CA . ARG A 1 96 ? 1.855 -14.829 -5.009 1.00 76.69 96 ARG A CA 1
ATOM 770 C C . ARG A 1 96 ? 1.282 -13.428 -4.908 1.00 76.69 96 ARG A C 1
ATOM 772 O O . ARG A 1 96 ? 0.720 -13.060 -3.884 1.00 76.69 96 ARG A O 1
ATOM 779 N N . LEU A 1 97 ? 1.434 -12.655 -5.976 1.00 74.69 97 LEU A N 1
ATOM 780 C CA . LEU A 1 97 ? 0.888 -11.310 -6.039 1.00 74.69 97 LEU A CA 1
ATOM 781 C C . LEU A 1 97 ? -0.605 -11.359 -6.351 1.00 74.69 97 LEU A C 1
ATOM 783 O O . LEU A 1 97 ? -0.996 -11.752 -7.450 1.00 74.69 97 LEU A O 1
ATOM 787 N N . SER A 1 98 ? -1.404 -10.885 -5.407 1.00 74.62 98 SER A N 1
ATOM 788 C CA . SER A 1 98 ? -2.808 -10.549 -5.617 1.00 74.62 98 SER A CA 1
ATOM 789 C C . SER A 1 98 ? -2.921 -9.029 -5.623 1.00 74.62 98 SER A C 1
ATOM 791 O O . SER A 1 98 ? -2.528 -8.386 -4.654 1.00 74.62 98 SER A O 1
ATOM 793 N N . VAL A 1 99 ? -3.424 -8.443 -6.716 1.00 74.38 99 VAL A N 1
ATOM 794 C CA . VAL A 1 99 ? -3.684 -6.994 -6.802 1.00 74.38 99 VAL A CA 1
ATOM 795 C C . VAL A 1 99 ? -5.137 -6.735 -7.180 1.00 74.38 99 VAL A C 1
ATOM 797 O O . VAL A 1 99 ? -5.642 -7.342 -8.119 1.00 74.38 99 VAL A O 1
ATOM 800 N N . ALA A 1 100 ? -5.792 -5.818 -6.477 1.00 75.12 100 ALA A N 1
ATOM 801 C CA . ALA A 1 100 ? -7.158 -5.384 -6.718 1.00 75.12 100 ALA A CA 1
ATOM 802 C C . ALA A 1 100 ? -7.208 -3.856 -6.646 1.00 75.12 100 ALA A C 1
ATOM 804 O O . ALA A 1 100 ? -6.395 -3.221 -5.974 1.00 75.12 100 ALA A O 1
ATOM 805 N N . THR A 1 101 ? -8.143 -3.265 -7.382 1.00 78.62 101 THR A N 1
ATOM 806 C CA . THR A 1 101 ? -8.472 -1.843 -7.257 1.00 78.62 101 THR A CA 1
ATOM 807 C C . THR A 1 101 ? -9.723 -1.740 -6.412 1.00 78.62 101 THR A C 1
ATOM 809 O O . THR A 1 101 ? -10.670 -2.489 -6.643 1.00 78.62 101 THR A O 1
ATOM 812 N N . LEU A 1 102 ? -9.720 -0.829 -5.439 1.00 84.81 102 LEU A N 1
ATOM 813 C CA . LEU A 1 102 ? -10.908 -0.590 -4.634 1.00 84.81 102 LEU A CA 1
ATOM 814 C C . LEU A 1 102 ? -12.058 -0.099 -5.523 1.00 84.81 102 LEU A C 1
ATOM 816 O O . LEU A 1 102 ? -11.820 0.710 -6.426 1.00 84.81 102 LEU A O 1
ATOM 820 N N . PRO A 1 103 ? -13.286 -0.583 -5.288 1.00 79.69 103 PRO A N 1
ATOM 821 C CA . PRO A 1 103 ? -14.446 -0.135 -6.035 1.00 79.69 103 PRO A CA 1
ATOM 822 C C . PRO A 1 103 ? -14.686 1.349 -5.756 1.00 79.69 103 PRO A C 1
ATOM 824 O O . PRO A 1 103 ? -14.543 1.817 -4.625 1.00 79.69 103 PRO A O 1
ATOM 827 N N . THR A 1 104 ? -15.023 2.101 -6.800 1.00 82.88 104 THR A N 1
ATOM 828 C CA . THR A 1 104 ? -15.323 3.530 -6.680 1.00 82.88 104 THR A CA 1
ATOM 829 C C . THR A 1 104 ? -16.623 3.872 -7.393 1.00 82.88 104 THR A C 1
ATOM 831 O O . THR A 1 104 ? -17.052 3.170 -8.309 1.00 82.88 104 THR A O 1
ATOM 834 N N . ARG A 1 105 ? -17.239 4.966 -6.954 1.00 79.88 105 ARG A N 1
ATOM 835 C CA . ARG A 1 105 ? -18.420 5.601 -7.528 1.00 79.88 105 ARG A CA 1
ATOM 836 C C . ARG A 1 105 ? -18.043 6.992 -8.021 1.00 79.88 105 ARG A C 1
ATOM 838 O O . ARG A 1 105 ? -17.190 7.663 -7.433 1.00 79.88 105 ARG A O 1
ATOM 845 N N . GLU A 1 106 ? -18.691 7.438 -9.088 1.00 79.19 106 GLU A N 1
ATOM 846 C CA . GLU A 1 106 ? -18.508 8.799 -9.587 1.00 79.19 106 GLU A CA 1
ATOM 847 C C . GLU A 1 106 ? -19.085 9.803 -8.579 1.00 79.19 106 GLU A C 1
ATOM 849 O O . GLU A 1 106 ? -20.261 9.752 -8.219 1.00 79.19 106 GLU A O 1
ATOM 854 N N . GLY A 1 107 ? -18.229 10.694 -8.081 1.00 76.38 107 GLY A N 1
ATOM 855 C CA . GLY A 1 107 ? -18.615 11.828 -7.252 1.00 76.38 107 GLY A CA 1
ATOM 856 C C . GLY A 1 107 ? -18.948 13.058 -8.097 1.00 76.38 107 GLY A C 1
ATOM 857 O O . GLY A 1 107 ? -18.997 13.020 -9.325 1.00 76.38 107 GLY A O 1
ATOM 858 N N . ARG A 1 108 ? -19.151 14.208 -7.445 1.00 74.19 108 ARG A N 1
ATOM 859 C CA . ARG A 1 108 ? -19.315 15.479 -8.171 1.00 74.19 108 ARG A CA 1
ATOM 860 C C . ARG A 1 108 ? -18.049 15.815 -8.969 1.00 74.19 108 ARG A C 1
ATOM 862 O O . ARG A 1 108 ? -16.949 15.776 -8.432 1.00 74.19 108 ARG A O 1
ATOM 869 N N . GLY A 1 109 ? -18.202 16.238 -10.222 1.00 80.69 109 GLY A N 1
ATOM 870 C CA . GLY A 1 109 ? -17.081 16.694 -11.049 1.00 80.69 109 GLY A CA 1
ATOM 871 C C . GLY A 1 109 ? -16.141 15.553 -11.445 1.00 80.69 109 GLY A C 1
ATOM 872 O O . GLY A 1 109 ? -16.563 14.613 -12.102 1.00 80.69 109 GLY A O 1
ATOM 873 N N . THR A 1 110 ? -14.861 15.660 -11.081 1.00 76.06 110 THR A N 1
ATOM 874 C CA . THR A 1 110 ? -13.811 14.681 -11.430 1.00 76.06 110 THR A CA 1
ATOM 875 C C . THR A 1 110 ? -13.402 13.791 -10.252 1.00 76.06 110 THR A C 1
ATOM 877 O O . THR A 1 110 ? -12.346 13.163 -10.300 1.00 76.06 110 THR A O 1
ATOM 880 N N . PHE A 1 111 ? -14.173 13.787 -9.162 1.00 76.50 111 PHE A N 1
ATOM 881 C CA . PHE A 1 111 ? -13.858 12.993 -7.977 1.00 76.50 111 PHE A CA 1
ATOM 882 C C . PHE A 1 111 ? -14.357 11.555 -8.129 1.00 76.50 111 PHE A C 1
ATOM 884 O O . PHE A 1 111 ? -15.501 11.323 -8.513 1.00 76.50 111 PHE A O 1
ATOM 891 N N . LEU A 1 112 ? -13.504 10.596 -7.772 1.00 78.25 112 LEU A N 1
ATOM 892 C CA . LEU A 1 112 ? -13.880 9.199 -7.570 1.00 78.25 112 LEU A CA 1
ATOM 893 C C . LEU A 1 112 ? -13.981 8.960 -6.064 1.00 78.25 112 LEU A C 1
ATOM 895 O O . LEU A 1 112 ? -12.999 9.136 -5.343 1.00 78.25 112 LEU A O 1
ATOM 899 N N . LEU A 1 113 ? -15.173 8.605 -5.593 1.00 78.50 113 LEU A N 1
ATOM 900 C CA . LEU A 1 113 ? -15.431 8.291 -4.190 1.00 78.50 113 LEU A CA 1
ATOM 901 C C . LEU A 1 113 ? -15.340 6.784 -4.001 1.00 78.50 113 LEU A C 1
ATOM 903 O O . LEU A 1 113 ? -15.837 6.032 -4.834 1.00 78.50 113 LEU A O 1
ATOM 907 N N . VAL A 1 114 ? -14.721 6.323 -2.921 1.00 78.88 114 VAL A N 1
ATOM 908 C CA . VAL A 1 114 ? -14.665 4.886 -2.638 1.00 78.88 114 VAL A CA 1
ATOM 909 C C . VAL A 1 114 ? -16.077 4.375 -2.352 1.00 78.88 114 VAL A C 1
ATOM 911 O O . VAL A 1 114 ? -16.862 5.012 -1.646 1.00 78.88 114 VAL A O 1
ATOM 914 N N . ASP A 1 115 ? -16.421 3.233 -2.941 1.00 77.69 115 ASP A N 1
ATOM 915 C CA . ASP A 1 115 ? -17.641 2.527 -2.587 1.00 77.69 115 ASP A CA 1
ATOM 916 C C . ASP A 1 115 ? -17.405 1.779 -1.275 1.00 77.69 115 ASP A C 1
ATOM 918 O O . ASP A 1 115 ? -16.781 0.724 -1.262 1.00 77.69 115 ASP A O 1
ATOM 922 N N . GLU A 1 116 ? -17.848 2.364 -0.167 1.00 75.44 116 GLU A N 1
ATOM 923 C CA . GLU A 1 116 ? -17.635 1.840 1.186 1.00 75.44 116 GLU A CA 1
ATOM 924 C C . GLU A 1 116 ? -18.218 0.429 1.391 1.00 75.44 116 GLU A C 1
ATOM 926 O O . GLU A 1 116 ? -17.575 -0.422 2.008 1.00 75.44 116 GLU A O 1
ATOM 931 N N . GLU A 1 117 ? -19.384 0.145 0.804 1.00 68.44 117 GLU A N 1
ATOM 932 C CA . GLU A 1 117 ? -20.059 -1.153 0.914 1.00 68.44 117 GLU A CA 1
ATOM 933 C C . GLU A 1 117 ? -19.322 -2.215 0.090 1.00 68.44 117 GLU A C 1
ATOM 935 O O . GLU A 1 117 ? -18.947 -3.278 0.594 1.00 68.44 117 GLU A O 1
ATOM 940 N N . ALA A 1 118 ? -19.016 -1.904 -1.172 1.00 68.50 118 ALA A N 1
ATOM 941 C CA . ALA A 1 118 ? -18.263 -2.820 -2.019 1.00 68.50 118 ALA A CA 1
ATOM 942 C C . ALA A 1 118 ? -16.807 -2.981 -1.535 1.00 68.50 118 ALA A C 1
ATOM 944 O O . ALA A 1 118 ? -16.214 -4.049 -1.698 1.00 68.50 118 ALA A O 1
ATOM 945 N N . ARG A 1 119 ? -16.218 -1.958 -0.900 1.00 77.62 119 ARG A N 1
ATOM 946 C CA . ARG A 1 119 ? -14.892 -2.032 -0.270 1.00 77.62 119 ARG A CA 1
ATOM 947 C C . ARG A 1 119 ? -14.880 -3.076 0.836 1.00 77.62 119 ARG A C 1
ATOM 949 O O . ARG A 1 119 ? -13.962 -3.892 0.850 1.00 77.62 119 ARG A O 1
ATOM 956 N N . ALA A 1 120 ? -15.863 -3.053 1.738 1.00 70.44 120 ALA A N 1
ATOM 957 C CA . ALA A 1 120 ? -15.948 -4.010 2.839 1.00 70.44 120 ALA A CA 1
ATOM 958 C C . ALA A 1 120 ? -16.004 -5.452 2.314 1.00 70.44 120 ALA A C 1
ATOM 960 O O . ALA A 1 120 ? -15.211 -6.297 2.729 1.00 70.44 120 ALA A O 1
ATOM 961 N N . GLN A 1 121 ? -16.843 -5.704 1.307 1.00 68.12 121 GLN A N 1
ATOM 962 C CA . GLN A 1 121 ? -16.966 -7.019 0.672 1.00 68.12 121 GLN A CA 1
ATOM 963 C C . GLN A 1 121 ? -15.657 -7.485 0.019 1.00 68.12 121 GLN A C 1
ATOM 965 O O . GLN A 1 121 ? -15.246 -8.635 0.193 1.00 68.12 121 GLN A O 1
ATOM 970 N N . VAL A 1 122 ? -14.978 -6.593 -0.712 1.00 70.81 122 VAL A N 1
ATOM 971 C CA . VAL A 1 122 ? -13.689 -6.901 -1.347 1.00 70.81 122 VAL A CA 1
ATOM 972 C C . VAL A 1 122 ? -12.632 -7.203 -0.289 1.00 70.81 122 VAL A C 1
ATOM 974 O O . VAL A 1 122 ? -11.957 -8.223 -0.393 1.00 70.81 122 VAL A O 1
ATOM 977 N N . LEU A 1 123 ? -12.500 -6.362 0.741 1.00 76.75 123 LEU A N 1
ATOM 978 C CA . LEU A 1 123 ? -11.497 -6.531 1.796 1.00 76.75 123 LEU A CA 1
ATOM 979 C C . LEU A 1 123 ? -11.727 -7.796 2.626 1.00 76.75 123 LEU A C 1
ATOM 981 O O . LEU A 1 123 ? -10.754 -8.485 2.926 1.00 76.75 123 LEU A O 1
ATOM 985 N N . ALA A 1 124 ? -12.979 -8.136 2.938 1.00 70.19 124 ALA A N 1
ATOM 986 C CA . ALA A 1 124 ? -13.328 -9.361 3.653 1.00 70.19 124 ALA A CA 1
ATOM 987 C C . ALA A 1 124 ? -12.813 -10.609 2.915 1.00 70.19 124 ALA A C 1
ATOM 989 O O . ALA A 1 124 ? -12.108 -11.448 3.479 1.00 70.19 124 ALA A O 1
ATOM 990 N N . GLN A 1 125 ? -13.072 -10.686 1.605 1.00 65.19 125 GLN A N 1
ATOM 991 C CA . GLN A 1 125 ? -12.586 -11.783 0.764 1.00 65.19 125 GLN A CA 1
ATOM 992 C C . GLN A 1 125 ? -11.059 -11.794 0.630 1.00 65.19 125 GLN A C 1
ATOM 994 O O . GLN A 1 125 ? -10.443 -12.858 0.587 1.00 65.19 125 GLN A O 1
ATOM 999 N N . TRP A 1 126 ? -10.442 -10.617 0.539 1.00 64.56 126 TRP A N 1
ATOM 1000 C CA . TRP A 1 126 ? -9.013 -10.483 0.268 1.00 64.56 126 TRP A CA 1
ATOM 1001 C C . TRP A 1 126 ? -8.116 -10.701 1.480 1.00 64.56 126 TRP A C 1
ATOM 1003 O O . TRP A 1 126 ? -7.050 -11.298 1.350 1.00 64.56 126 TRP A O 1
ATOM 1013 N N . MET A 1 127 ? -8.533 -10.217 2.646 1.00 69.81 127 MET A N 1
ATOM 1014 C CA . MET A 1 127 ? -7.768 -10.336 3.888 1.00 69.81 127 MET A CA 1
ATOM 1015 C C . MET A 1 127 ? -8.103 -11.617 4.657 1.00 69.81 127 MET A C 1
ATOM 1017 O O . MET A 1 127 ? -7.556 -11.840 5.733 1.00 69.81 127 MET A O 1
ATOM 1021 N N . GLY A 1 128 ? -9.002 -12.459 4.130 1.00 58.53 128 GLY A N 1
ATOM 1022 C CA . GLY A 1 128 ? -9.502 -13.637 4.844 1.00 58.53 128 GLY A CA 1
ATOM 1023 C C . GLY A 1 128 ? -10.281 -13.277 6.114 1.00 58.53 128 GLY A C 1
ATOM 1024 O O . GLY A 1 128 ? -10.476 -14.131 6.974 1.00 58.53 128 GLY A O 1
ATOM 1025 N N . MET A 1 129 ? -10.707 -12.018 6.234 1.00 55.41 129 MET A N 1
ATOM 1026 C CA . MET A 1 129 ? -11.524 -11.528 7.332 1.00 55.41 129 MET A CA 1
ATOM 1027 C C . MET A 1 129 ? -12.960 -11.919 7.004 1.00 55.41 129 MET A C 1
ATOM 1029 O O . MET A 1 129 ? -13.616 -11.274 6.187 1.00 55.41 129 MET A O 1
ATOM 1033 N N . ALA A 1 130 ? -13.443 -13.012 7.588 1.00 53.47 130 ALA A N 1
ATOM 1034 C CA . ALA A 1 130 ? -14.878 -13.245 7.611 1.00 53.47 130 ALA A CA 1
ATOM 1035 C C . ALA A 1 130 ? -15.519 -12.040 8.308 1.00 53.47 130 ALA A C 1
ATOM 1037 O O . ALA A 1 130 ? -15.090 -11.671 9.398 1.00 53.47 130 ALA A O 1
ATOM 1038 N N . LEU A 1 131 ? -16.513 -11.416 7.671 1.00 54.06 131 LEU A N 1
ATOM 1039 C CA . LEU A 1 131 ? -17.373 -10.455 8.355 1.00 54.06 131 LEU A CA 1
ATOM 1040 C C . LEU A 1 131 ? -17.949 -11.194 9.568 1.00 54.06 131 LEU A C 1
ATOM 1042 O O . LEU A 1 131 ? -18.577 -12.243 9.365 1.00 54.06 131 LEU A O 1
ATOM 1046 N N . PRO A 1 132 ? -17.676 -10.753 10.807 1.00 56.88 132 PRO A N 1
ATOM 1047 C CA . PRO A 1 132 ? -18.153 -11.487 11.961 1.00 56.88 132 PRO A CA 1
ATOM 1048 C C . PRO A 1 132 ? -19.683 -11.463 11.925 1.00 56.88 132 PRO A C 1
ATOM 1050 O O . PRO A 1 132 ? -20.317 -10.415 11.980 1.00 56.88 132 PRO A O 1
ATOM 1053 N N . SER A 1 133 ? -20.282 -12.646 11.774 1.00 57.88 133 SER A N 1
ATOM 1054 C CA . SER A 1 133 ? -21.737 -12.833 11.680 1.00 57.88 133 SER A CA 1
ATOM 1055 C C . SER A 1 133 ? -22.457 -12.595 13.009 1.00 57.88 133 SER A C 1
ATOM 1057 O O . SER A 1 133 ? -23.681 -12.664 13.071 1.00 57.88 133 SER A O 1
ATOM 1059 N N . SER A 1 134 ? -21.682 -12.390 14.073 1.00 69.19 134 SER A N 1
ATOM 1060 C CA . SER A 1 134 ? -22.134 -12.168 15.435 1.00 69.19 134 SER A CA 1
ATOM 1061 C C . SER A 1 134 ? -21.346 -11.005 16.031 1.00 69.19 134 SER A C 1
ATOM 1063 O O . SER A 1 134 ? -20.149 -10.889 15.755 1.00 69.19 134 SER A O 1
ATOM 1065 N N . PRO A 1 135 ? -21.972 -10.185 16.887 1.00 79.75 135 PRO A N 1
ATOM 1066 C CA . PRO A 1 135 ? -21.296 -9.066 17.515 1.00 79.75 135 PRO A CA 1
ATOM 1067 C C . PRO A 1 135 ? -20.111 -9.547 18.374 1.00 79.75 135 PRO A C 1
ATOM 1069 O O . PRO A 1 135 ? -20.266 -10.477 19.177 1.00 79.75 135 PRO A O 1
ATOM 1072 N N . PRO A 1 136 ? -18.922 -8.937 18.228 1.00 81.38 136 PRO A N 1
ATOM 1073 C CA . PRO A 1 136 ? -17.736 -9.303 18.994 1.00 81.38 136 PRO A CA 1
ATOM 1074 C C . PRO A 1 136 ? -17.941 -8.989 20.484 1.00 81.38 136 PRO A C 1
ATOM 1076 O O . PRO A 1 136 ? -18.398 -7.906 20.850 1.00 81.38 136 PRO A O 1
ATOM 1079 N N . GLN A 1 137 ? -17.570 -9.925 21.366 1.00 85.25 137 GLN A N 1
ATOM 1080 C CA . GLN A 1 137 ? -17.704 -9.768 22.824 1.00 85.25 137 GLN A CA 1
ATOM 1081 C C . GLN A 1 137 ? -16.538 -8.973 23.428 1.00 85.25 137 GLN A C 1
ATOM 1083 O O . GLN A 1 137 ? -15.795 -9.460 24.280 1.00 85.25 137 GLN A O 1
ATOM 1088 N N . VAL A 1 138 ? -16.367 -7.737 22.966 1.00 88.19 138 VAL A N 1
ATOM 1089 C CA . VAL A 1 138 ? -15.345 -6.803 23.451 1.00 88.19 138 VAL A CA 1
ATOM 1090 C C . VAL A 1 138 ? -16.002 -5.591 24.112 1.00 88.19 138 VAL A C 1
ATOM 1092 O O . VAL A 1 138 ? -17.108 -5.214 23.727 1.00 88.19 138 VAL A O 1
ATOM 1095 N N . PRO A 1 139 ? -15.355 -4.951 25.104 1.00 92.19 139 PRO A N 1
ATOM 1096 C CA . PRO A 1 139 ? -15.899 -3.735 25.689 1.00 92.19 139 PRO A CA 1
ATOM 1097 C C . PRO A 1 139 ? -15.948 -2.622 24.636 1.00 92.19 139 PRO A C 1
ATOM 1099 O O . PRO A 1 139 ? -14.945 -2.336 23.978 1.00 92.19 139 PRO A O 1
ATOM 1102 N N . VAL A 1 140 ? -17.113 -1.988 24.501 1.00 93.19 140 VAL A N 1
ATOM 1103 C CA . VAL A 1 140 ? -17.346 -0.881 23.566 1.00 93.19 140 VAL A CA 1
ATOM 1104 C C . VAL A 1 140 ? -17.485 0.420 24.342 1.00 93.19 140 VAL A C 1
ATOM 1106 O O . VAL A 1 140 ? -18.171 0.476 25.366 1.00 93.19 140 VAL A O 1
ATOM 1109 N N . ARG A 1 141 ? -16.852 1.484 23.852 1.00 94.56 141 ARG A N 1
ATOM 1110 C CA . ARG A 1 141 ? -17.005 2.843 24.371 1.00 94.56 141 ARG A CA 1
ATOM 1111 C C . ARG A 1 141 ? -17.438 3.786 23.259 1.00 94.56 141 ARG A C 1
ATOM 1113 O O . ARG A 1 141 ? -16.750 3.903 22.252 1.00 94.56 141 ARG A O 1
ATOM 1120 N N . LEU A 1 142 ? -18.549 4.479 23.463 1.00 94.50 142 LEU A N 1
ATOM 1121 C CA . LEU A 1 142 ? -19.003 5.573 22.615 1.00 94.50 142 LEU A CA 1
ATOM 1122 C C . LEU A 1 142 ? -18.498 6.894 23.177 1.00 94.50 142 LEU A C 1
ATOM 1124 O O . LEU A 1 142 ? -18.678 7.173 24.365 1.00 94.50 142 LEU A O 1
ATOM 1128 N N . LYS A 1 143 ? -17.912 7.719 22.318 1.00 94.00 143 LYS A N 1
ATOM 1129 C CA . LYS A 1 143 ? -17.412 9.036 22.691 1.00 94.00 143 LYS A CA 1
ATOM 1130 C C . LYS A 1 143 ? -17.906 10.087 21.710 1.00 94.00 143 LYS A C 1
ATOM 1132 O O . LYS A 1 143 ? -17.778 9.893 20.510 1.00 94.00 143 LYS A O 1
ATOM 1137 N N . GLY A 1 144 ? -18.474 11.186 22.188 1.00 93.56 144 GLY A N 1
ATOM 1138 C CA . GLY A 1 144 ? -19.031 12.216 21.307 1.00 93.56 144 GLY A CA 1
ATOM 1139 C C . GLY A 1 144 ? -20.002 13.157 22.006 1.00 93.56 144 GLY A C 1
ATOM 1140 O O . GLY A 1 144 ? -20.109 13.167 23.233 1.00 93.56 144 GLY A O 1
ATOM 1141 N N . GLU A 1 145 ? -20.737 13.945 21.223 1.00 92.12 145 GLU A N 1
ATOM 1142 C CA . GLU A 1 145 ? -21.811 14.781 21.762 1.00 92.12 145 GLU A CA 1
ATOM 1143 C C . GLU A 1 145 ? -23.007 13.923 22.200 1.00 92.12 145 GLU A C 1
ATOM 1145 O O . GLU A 1 145 ? -23.301 12.873 21.624 1.00 92.12 145 GLU A O 1
ATOM 1150 N N . ARG A 1 146 ? -23.745 14.386 23.213 1.00 90.94 146 ARG A N 1
ATOM 1151 C CA . ARG A 1 146 ? -24.831 13.622 23.846 1.00 90.94 146 ARG A CA 1
ATOM 1152 C C . ARG A 1 146 ? -25.890 13.103 22.864 1.00 90.94 146 ARG A C 1
ATOM 1154 O O . ARG A 1 146 ? -26.369 11.985 23.021 1.00 90.94 146 ARG A O 1
ATOM 1161 N N . SER A 1 147 ? -26.262 13.891 21.857 1.00 90.88 147 SER A N 1
ATOM 1162 C CA . SER A 1 147 ? -27.227 13.489 20.821 1.00 90.88 147 SER A CA 1
ATOM 1163 C C . SER A 1 147 ? -26.719 12.317 19.974 1.00 90.88 147 SER A C 1
ATOM 1165 O O . SER A 1 147 ? -27.466 11.372 19.721 1.00 90.88 147 SER A O 1
ATOM 1167 N N . LEU A 1 148 ? -25.445 12.356 19.584 1.00 91.06 148 LEU A N 1
ATOM 1168 C CA . LEU A 1 148 ? -24.788 11.313 18.802 1.00 91.06 148 LEU A CA 1
ATOM 1169 C C . LEU A 1 148 ? -24.561 10.050 19.628 1.00 91.06 148 LEU A C 1
ATOM 1171 O O . LEU A 1 148 ? -24.799 8.952 19.135 1.00 91.06 148 LEU A O 1
ATOM 1175 N N . ILE A 1 149 ? -24.185 10.194 20.901 1.00 93.19 149 ILE A N 1
ATOM 1176 C CA . ILE A 1 149 ? -24.077 9.063 21.829 1.00 93.19 149 ILE A CA 1
ATOM 1177 C C . ILE A 1 149 ? -25.421 8.342 21.947 1.00 93.19 149 ILE A C 1
ATOM 1179 O O . ILE A 1 149 ? -25.457 7.123 21.821 1.00 93.19 149 ILE A O 1
ATOM 1183 N N . LEU A 1 150 ? -26.528 9.069 22.132 1.00 92.00 150 LEU A N 1
ATOM 1184 C CA . LEU A 1 150 ? -27.860 8.458 22.220 1.00 92.00 150 LEU A CA 1
ATOM 1185 C C . LEU A 1 150 ? -28.237 7.706 20.936 1.00 92.00 150 LEU A C 1
ATOM 1187 O O . LEU A 1 150 ? -28.793 6.610 21.008 1.00 92.00 150 LEU A O 1
ATOM 1191 N N . TRP A 1 151 ? -27.907 8.264 19.768 1.00 92.38 151 TRP A N 1
ATOM 1192 C CA . TRP A 1 151 ? -28.079 7.578 18.486 1.00 92.38 151 TRP A CA 1
ATOM 1193 C C . TRP A 1 151 ? -27.231 6.300 18.403 1.00 92.38 151 TRP A C 1
ATOM 1195 O O . TRP A 1 151 ? -27.759 5.235 18.081 1.00 92.38 151 TRP A O 1
ATOM 1205 N N . GLY A 1 152 ? -25.948 6.375 18.764 1.00 90.56 152 GLY A N 1
ATOM 1206 C CA . GLY A 1 152 ? -25.040 5.229 18.743 1.00 90.56 152 GLY A CA 1
ATOM 1207 C C . GLY A 1 152 ? -25.445 4.133 19.730 1.00 90.56 152 GLY A C 1
ATOM 1208 O O . GLY A 1 152 ? -25.378 2.952 19.402 1.00 90.56 152 GLY A O 1
ATOM 1209 N N . GLN A 1 153 ? -25.943 4.501 20.913 1.00 93.56 153 GLN A N 1
ATOM 1210 C CA . GLN A 1 153 ? -26.494 3.550 21.881 1.00 93.56 153 GLN A CA 1
ATOM 1211 C C . GLN A 1 153 ? -27.738 2.848 21.334 1.00 93.56 153 GLN A C 1
ATOM 1213 O O . GLN A 1 153 ? -27.870 1.636 21.485 1.00 93.56 153 GLN A O 1
ATOM 1218 N N . ALA A 1 154 ? -28.638 3.585 20.676 1.00 89.69 154 ALA A N 1
ATOM 1219 C CA . ALA A 1 154 ? -29.819 2.998 20.053 1.00 89.69 154 ALA A CA 1
ATOM 1220 C C . ALA A 1 154 ? -29.450 2.031 18.916 1.00 89.69 154 ALA A C 1
ATOM 1222 O O . ALA A 1 154 ? -30.112 1.008 18.755 1.00 89.69 154 ALA A O 1
ATOM 1223 N N . LEU A 1 155 ? -28.393 2.330 18.153 1.00 88.75 155 LEU A N 1
ATOM 1224 C CA . LEU A 1 155 ? -27.862 1.439 17.121 1.00 88.75 155 LEU A CA 1
ATOM 1225 C C . LEU A 1 155 ? -27.293 0.150 17.732 1.00 88.75 155 LEU A C 1
ATOM 1227 O O . LEU A 1 155 ? -27.707 -0.939 17.346 1.00 88.75 155 LEU A O 1
ATOM 1231 N N . LEU A 1 156 ? -26.421 0.267 18.738 1.00 90.62 156 LEU A N 1
ATOM 1232 C CA . LEU A 1 156 ? -25.808 -0.879 19.423 1.00 90.62 156 LEU A CA 1
ATOM 1233 C C . LEU A 1 156 ? -26.824 -1.767 20.150 1.00 90.62 156 LEU A C 1
ATOM 1235 O O . LEU A 1 156 ? -26.691 -2.990 20.142 1.00 90.62 156 LEU A O 1
ATOM 1239 N N . ALA A 1 157 ? -27.875 -1.177 20.722 1.00 88.81 157 ALA A N 1
ATOM 1240 C CA . ALA A 1 157 ? -28.930 -1.924 21.399 1.00 88.81 157 ALA A CA 1
ATOM 1241 C C . ALA A 1 157 ? -29.687 -2.878 20.455 1.00 88.81 157 ALA A C 1
ATOM 1243 O O . ALA A 1 157 ? -30.177 -3.913 20.905 1.00 88.81 157 ALA A O 1
ATOM 1244 N N . ARG A 1 158 ? -29.763 -2.571 19.150 1.00 85.56 158 ARG A N 1
ATOM 1245 C CA . ARG A 1 158 ? -30.376 -3.458 18.139 1.00 85.56 158 ARG A CA 1
ATOM 1246 C C . ARG A 1 158 ? -29.554 -4.722 17.905 1.00 85.56 158 ARG A C 1
ATOM 1248 O O . ARG A 1 158 ? -30.131 -5.767 17.628 1.00 85.56 158 ARG A O 1
ATOM 1255 N N . GLU A 1 159 ? -28.243 -4.615 18.093 1.00 83.50 159 GLU A N 1
ATOM 1256 C CA . GLU A 1 159 ? -27.283 -5.718 18.025 1.00 83.50 159 GLU A CA 1
ATOM 1257 C C . GLU A 1 159 ? -27.078 -6.404 19.390 1.00 83.50 159 GLU A C 1
ATOM 1259 O O . GLU A 1 159 ? -26.269 -7.319 19.514 1.00 83.50 159 GLU A O 1
ATOM 1264 N N . GLY A 1 160 ? -27.796 -5.974 20.438 1.00 85.88 160 GLY A N 1
ATOM 1265 C CA . GLY A 1 160 ? -27.663 -6.520 21.793 1.00 85.88 160 GLY A CA 1
ATOM 1266 C C . GLY A 1 160 ? -26.351 -6.149 22.496 1.00 85.88 160 GLY A C 1
ATOM 1267 O O . GLY A 1 160 ? -25.920 -6.872 23.393 1.00 85.88 160 GLY A O 1
ATOM 1268 N N . ILE A 1 161 ? -25.707 -5.050 22.092 1.00 89.56 161 ILE A N 1
ATOM 1269 C CA . ILE A 1 161 ? -24.407 -4.609 22.612 1.00 89.56 161 ILE A CA 1
ATOM 1270 C C . ILE A 1 161 ? -24.602 -3.457 23.604 1.00 89.56 161 ILE A C 1
ATOM 1272 O O . ILE A 1 161 ? -25.208 -2.436 23.278 1.00 89.56 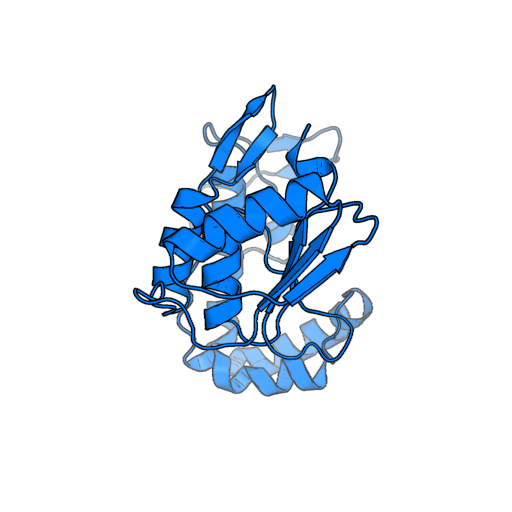161 ILE A O 1
ATOM 1276 N N . GLU A 1 162 ? -24.031 -3.587 24.802 1.00 90.00 162 GLU A N 1
ATOM 1277 C CA . GLU A 1 162 ? -23.941 -2.494 25.776 1.00 90.00 162 GLU A CA 1
ATOM 1278 C C . GLU A 1 162 ? -22.609 -1.744 25.632 1.00 90.00 162 GLU A C 1
ATOM 1280 O O . GLU A 1 162 ? -21.546 -2.356 25.510 1.00 90.00 162 GLU A O 1
ATOM 1285 N N . ALA A 1 163 ? -22.656 -0.409 25.677 1.00 91.31 163 ALA A N 1
ATOM 1286 C CA . ALA A 1 163 ? -21.474 0.439 25.558 1.00 91.31 163 ALA A CA 1
ATOM 1287 C C . ALA A 1 163 ? -21.334 1.425 26.720 1.00 91.31 163 ALA A C 1
ATOM 1289 O O . ALA A 1 163 ? -22.308 2.018 27.190 1.00 91.31 163 ALA A O 1
ATOM 1290 N N . GLN A 1 164 ? -20.086 1.644 27.134 1.00 93.19 164 GLN A N 1
ATOM 1291 C CA . GLN A 1 164 ? -19.706 2.758 27.999 1.00 93.19 164 GLN A CA 1
ATOM 1292 C C . GLN A 1 164 ? -19.826 4.068 27.221 1.00 93.19 164 GLN A C 1
ATOM 1294 O O . GLN A 1 164 ? -19.568 4.098 26.021 1.00 93.19 164 GLN A O 1
ATOM 1299 N N . VAL A 1 165 ? -20.182 5.156 27.897 1.00 94.00 165 VAL A N 1
ATOM 1300 C CA . VAL A 1 165 ? -20.344 6.470 27.263 1.00 94.00 165 VAL A CA 1
ATOM 1301 C C . VAL A 1 165 ? -19.387 7.490 27.855 1.00 94.00 165 VAL A C 1
ATOM 1303 O O . VAL A 1 165 ? -19.154 7.506 29.063 1.00 94.00 165 VAL A O 1
ATOM 1306 N N . GLU A 1 166 ? -18.847 8.346 26.998 1.00 93.38 166 GLU A N 1
ATOM 1307 C CA . GLU A 1 166 ? -17.957 9.442 27.364 1.00 93.38 166 GLU A CA 1
ATOM 1308 C C . GLU A 1 166 ? -18.347 10.688 26.558 1.00 93.38 166 GLU A C 1
ATOM 1310 O O . GLU A 1 166 ? -18.129 10.755 25.350 1.00 93.38 166 GLU A O 1
ATOM 1315 N N . GLU A 1 167 ? -18.963 11.680 27.205 1.00 92.38 167 GLU A N 1
ATOM 1316 C CA . GLU A 1 167 ? -19.289 12.939 26.529 1.00 92.38 167 GLU A CA 1
ATOM 1317 C C . GLU A 1 167 ? -18.004 13.730 26.249 1.00 92.38 167 GLU A C 1
ATOM 1319 O O . GLU A 1 167 ? -17.259 14.070 27.169 1.00 92.38 167 GLU A O 1
ATOM 1324 N N . ALA A 1 168 ? -17.742 14.019 24.976 1.00 90.75 168 ALA A N 1
ATOM 1325 C CA . ALA A 1 168 ? -16.572 14.772 24.540 1.00 90.75 168 ALA A CA 1
ATOM 1326 C C . ALA A 1 168 ? -16.843 15.480 23.209 1.00 90.75 168 ALA A C 1
ATOM 1328 O O . ALA A 1 168 ? -17.592 14.981 22.369 1.00 90.75 168 ALA A O 1
ATOM 1329 N N . GLU A 1 169 ? -16.188 16.619 22.981 1.00 88.12 169 GLU A N 1
ATOM 1330 C CA . GLU A 1 169 ? -16.167 17.221 21.649 1.00 88.12 169 GLU A CA 1
ATOM 1331 C C . GLU A 1 169 ? -15.253 16.404 20.730 1.00 88.12 169 GLU A C 1
ATOM 1333 O O . GLU A 1 169 ? -14.043 16.313 20.943 1.00 88.12 169 GLU A O 1
ATOM 1338 N N . VAL A 1 170 ? -15.849 15.807 19.699 1.00 87.38 170 VAL A N 1
ATOM 1339 C CA . VAL A 1 170 ? -15.159 15.023 18.673 1.00 87.38 170 VAL A CA 1
ATOM 1340 C C . VAL A 1 170 ? -15.299 15.751 17.339 1.00 87.38 170 VAL A C 1
ATOM 1342 O O . VAL A 1 170 ? -16.405 16.064 16.892 1.00 87.38 170 VAL A O 1
ATOM 1345 N N . ALA A 1 171 ? -14.166 16.039 16.700 1.00 81.31 171 ALA A N 1
ATOM 1346 C CA . ALA A 1 171 ? -14.145 16.738 15.418 1.00 81.31 171 ALA A CA 1
ATOM 1347 C C . ALA A 1 171 ? -14.486 15.816 14.236 1.00 81.31 171 ALA A C 1
ATOM 1349 O O . ALA A 1 171 ? -15.165 16.257 13.312 1.00 81.31 171 ALA A O 1
ATOM 1350 N N . GLN A 1 172 ? -14.022 14.564 14.273 1.00 83.69 172 GLN A N 1
ATOM 1351 C CA . GLN A 1 172 ? -14.153 13.595 13.187 1.00 83.69 172 GLN A CA 1
ATOM 1352 C C . GLN A 1 172 ? -14.505 12.214 13.736 1.00 83.69 172 GLN A C 1
ATOM 1354 O O . GLN A 1 172 ? -13.938 11.783 14.739 1.00 83.69 172 GLN A O 1
ATOM 1359 N N . SER A 1 173 ? -15.419 11.527 13.062 1.00 88.19 173 SER A N 1
ATOM 1360 C CA . SER A 1 173 ? -15.914 10.225 13.478 1.00 88.19 173 SER A CA 1
ATOM 1361 C C . SER A 1 173 ? -15.001 9.101 13.002 1.00 88.19 173 SER A C 1
ATOM 1363 O O . SER A 1 173 ? -14.597 9.057 11.838 1.00 88.19 173 SER A O 1
ATOM 1365 N N . ALA A 1 174 ? -14.674 8.177 13.902 1.00 87.06 174 ALA A N 1
ATOM 1366 C CA . ALA A 1 174 ? -13.809 7.038 13.613 1.00 87.06 174 ALA A CA 1
ATOM 1367 C C . ALA A 1 174 ? -13.959 5.932 14.664 1.00 87.06 174 ALA A C 1
ATOM 1369 O O . ALA A 1 174 ? -14.375 6.169 15.798 1.00 87.06 174 ALA A O 1
ATOM 1370 N N . VAL A 1 175 ? -13.566 4.718 14.289 1.00 87.56 175 VAL A N 1
ATOM 1371 C CA . VAL A 1 175 ? -13.450 3.572 15.193 1.00 87.56 175 VAL A CA 1
ATOM 1372 C C . VAL A 1 175 ? -11.978 3.331 15.499 1.00 87.56 175 VAL A C 1
ATOM 1374 O O . VAL A 1 175 ? -11.161 3.248 14.588 1.00 87.56 175 VAL A O 1
ATOM 1377 N N . TYR A 1 176 ? -11.639 3.177 16.775 1.00 88.19 176 TYR A N 1
ATOM 1378 C CA . TYR A 1 176 ? -10.279 2.934 17.243 1.00 88.19 176 TYR A CA 1
ATOM 1379 C C . TYR A 1 176 ? -10.198 1.628 18.019 1.00 88.19 176 TYR A C 1
ATOM 1381 O O . TYR A 1 176 ? -10.865 1.448 19.042 1.00 88.19 176 TYR A O 1
ATOM 1389 N N . THR A 1 177 ? -9.330 0.726 17.569 1.00 85.56 177 THR A N 1
ATOM 1390 C CA . THR A 1 177 ? -8.995 -0.497 18.302 1.00 85.56 177 THR A CA 1
ATOM 1391 C C . THR A 1 177 ? -7.717 -1.138 17.760 1.00 85.56 177 THR A C 1
ATOM 1393 O O . THR A 1 177 ? -7.257 -0.819 16.665 1.00 85.56 177 THR A O 1
ATOM 1396 N N . LYS A 1 178 ? -7.124 -2.037 18.551 1.00 80.25 178 LYS A N 1
ATOM 1397 C CA . LYS A 1 178 ? -6.059 -2.950 18.104 1.00 80.25 178 LYS A CA 1
ATOM 1398 C C . LYS A 1 178 ? -6.603 -4.300 17.627 1.00 80.25 178 LYS A C 1
ATOM 1400 O O . LYS A 1 178 ? -5.864 -5.057 17.006 1.00 80.25 178 LYS A O 1
ATOM 1405 N N . ASP A 1 179 ? -7.859 -4.603 17.941 1.00 79.75 179 ASP A N 1
ATOM 1406 C CA . ASP A 1 179 ? -8.543 -5.814 17.506 1.00 79.75 179 ASP A CA 1
ATOM 1407 C C . ASP A 1 179 ? -9.141 -5.574 16.115 1.00 79.75 179 ASP A C 1
ATOM 1409 O O . ASP A 1 179 ? -10.124 -4.851 15.963 1.00 79.75 179 ASP A O 1
ATOM 1413 N N . LEU A 1 180 ? -8.511 -6.134 15.083 1.00 74.06 180 LEU A N 1
ATOM 1414 C CA . LEU A 1 180 ? -8.924 -5.907 13.698 1.00 74.06 180 LEU A CA 1
ATOM 1415 C C . LEU A 1 180 ? -10.307 -6.490 13.397 1.00 74.06 180 LEU A C 1
ATOM 1417 O O . LEU A 1 180 ? -11.051 -5.889 12.620 1.00 74.06 180 LEU A O 1
ATOM 1421 N N . GLU A 1 181 ? -10.658 -7.624 14.001 1.00 76.44 181 GLU A N 1
ATOM 1422 C CA . GLU A 1 181 ? -11.946 -8.282 13.781 1.00 76.44 181 GLU A CA 1
ATOM 1423 C C . GLU A 1 181 ? -13.065 -7.432 14.380 1.00 76.44 181 GLU A C 1
ATOM 1425 O O . GLU A 1 181 ? -13.993 -7.029 13.672 1.00 76.44 181 GLU A O 1
ATOM 1430 N N . ALA A 1 182 ? -12.922 -7.055 15.654 1.00 82.25 182 ALA A N 1
ATOM 1431 C CA . ALA A 1 182 ? -13.907 -6.205 16.304 1.00 82.25 182 ALA A CA 1
ATOM 1432 C C . ALA A 1 182 ? -13.969 -4.809 15.669 1.00 82.25 182 ALA A C 1
ATOM 1434 O O . ALA A 1 182 ? -15.049 -4.271 15.434 1.00 82.25 182 ALA A O 1
ATOM 1435 N N . GLY A 1 183 ? -12.813 -4.233 15.337 1.00 81.19 183 GLY A N 1
ATOM 1436 C CA . GLY A 1 183 ? -12.720 -2.933 14.684 1.00 81.19 183 GLY A CA 1
ATOM 1437 C C . GLY A 1 183 ? -13.439 -2.893 13.347 1.00 81.19 183 GLY A C 1
ATOM 1438 O O . GLY A 1 183 ? -14.145 -1.929 13.073 1.00 81.19 183 GLY A O 1
ATOM 1439 N N . SER A 1 184 ? -13.306 -3.951 12.545 1.00 77.75 184 SER A N 1
ATOM 1440 C CA . SER A 1 184 ? -13.980 -4.048 11.248 1.00 77.75 184 SER A CA 1
ATOM 1441 C C . SER A 1 184 ? -15.497 -4.137 11.405 1.00 77.75 184 SER A C 1
ATOM 1443 O O . SER A 1 184 ? -16.207 -3.431 10.696 1.00 77.75 184 SER A O 1
ATOM 1445 N N . TYR A 1 185 ? -15.988 -4.911 12.382 1.00 83.19 185 TYR A N 1
ATOM 1446 C CA . TYR A 1 185 ? -17.421 -5.000 12.686 1.00 83.19 185 TYR A CA 1
ATOM 1447 C C . TYR A 1 185 ? -18.032 -3.639 13.034 1.00 83.19 185 TYR A C 1
ATOM 1449 O O . TYR A 1 185 ? -19.028 -3.226 12.447 1.00 83.19 185 TYR A O 1
ATOM 1457 N N . PHE A 1 186 ? -17.432 -2.913 13.984 1.00 85.44 186 PHE A N 1
ATOM 1458 C CA . PHE A 1 186 ? -17.980 -1.623 14.412 1.00 85.44 186 PHE A CA 1
ATOM 1459 C C . PHE A 1 186 ? -17.777 -0.526 13.363 1.00 85.44 186 PHE A C 1
ATOM 1461 O O . PHE A 1 186 ? -18.644 0.331 13.215 1.00 85.44 186 PHE A O 1
ATOM 1468 N N . ALA A 1 187 ? -16.672 -0.553 12.614 1.00 81.69 187 ALA A N 1
ATOM 1469 C CA . ALA A 1 187 ? -16.458 0.356 11.489 1.00 81.69 187 ALA A CA 1
ATOM 1470 C C . ALA A 1 187 ? -17.554 0.194 10.429 1.00 81.69 187 ALA A C 1
ATOM 1472 O O . ALA A 1 187 ? -18.073 1.183 9.919 1.00 81.69 187 ALA A O 1
ATOM 1473 N N . GLU A 1 188 ? -17.961 -1.040 10.142 1.00 79.44 188 GLU A N 1
ATOM 1474 C CA . GLU A 1 188 ? -19.063 -1.316 9.228 1.00 79.44 188 GLU A CA 1
ATOM 1475 C C . GLU A 1 188 ? -20.420 -0.922 9.815 1.00 79.44 188 GLU A C 1
ATOM 1477 O O . GLU A 1 188 ? -21.162 -0.194 9.159 1.00 79.44 188 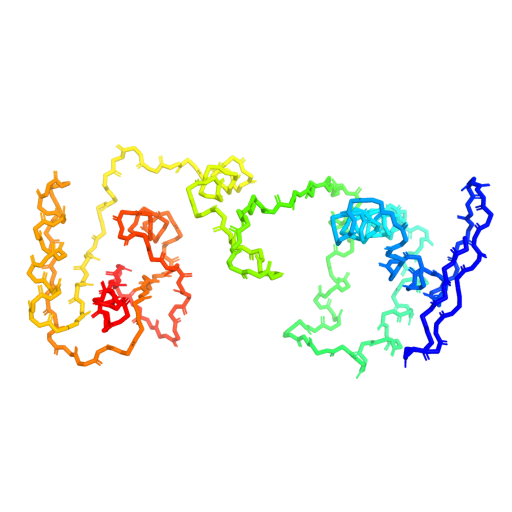GLU A O 1
ATOM 1482 N N . LEU A 1 189 ? -20.714 -1.320 11.060 1.00 82.88 189 LEU A N 1
ATOM 1483 C CA . LEU A 1 189 ? -21.983 -1.025 11.735 1.00 82.88 189 LEU A CA 1
ATOM 1484 C C . LEU A 1 189 ? -22.279 0.481 11.787 1.00 82.88 189 LEU A C 1
ATOM 1486 O O . LEU A 1 189 ? -23.422 0.895 11.611 1.00 82.88 189 LEU A O 1
ATOM 1490 N N . PHE A 1 190 ? -21.252 1.297 12.030 1.00 83.06 190 PHE A N 1
ATOM 1491 C CA . PHE A 1 190 ? -21.374 2.753 12.106 1.00 83.06 190 PHE A CA 1
ATOM 1492 C C . PHE A 1 190 ? -21.069 3.471 10.785 1.00 83.06 190 PHE A C 1
ATOM 1494 O O . PHE A 1 190 ? -21.250 4.685 10.713 1.00 83.06 190 PHE A O 1
ATOM 1501 N N . HIS A 1 191 ? -20.614 2.753 9.755 1.00 78.44 191 HIS A N 1
ATOM 1502 C CA . HIS A 1 191 ? -20.095 3.317 8.504 1.00 78.44 191 HIS A CA 1
ATOM 1503 C C . HIS A 1 191 ? -18.964 4.343 8.717 1.00 78.44 191 HIS A C 1
ATOM 1505 O O . HIS A 1 191 ? -18.946 5.415 8.111 1.00 78.44 191 HIS A O 1
ATOM 1511 N N . LEU A 1 192 ? -18.010 4.007 9.588 1.00 82.50 192 LEU A N 1
ATOM 1512 C CA . LEU A 1 192 ? -16.893 4.861 9.997 1.00 82.50 192 LEU A CA 1
ATOM 1513 C C . LEU A 1 192 ? -15.533 4.256 9.621 1.00 82.50 192 LEU A C 1
ATOM 1515 O O . LEU A 1 192 ? -15.402 3.037 9.519 1.00 82.50 192 LEU A O 1
ATOM 1519 N N . PRO A 1 193 ? -14.482 5.077 9.444 1.00 77.81 193 PRO A N 1
ATOM 1520 C CA . PRO A 1 193 ? -13.134 4.565 9.219 1.00 77.81 193 PRO A CA 1
ATOM 1521 C C . PRO A 1 193 ? -12.577 3.874 10.474 1.00 77.81 193 PRO A C 1
ATOM 1523 O O . PRO A 1 193 ? -12.711 4.386 11.586 1.00 77.81 193 PRO A O 1
ATOM 1526 N N . LEU A 1 194 ? -11.890 2.742 10.285 1.00 79.19 194 LEU A N 1
ATOM 1527 C CA . LEU A 1 194 ? -11.090 2.086 11.324 1.00 79.19 194 LEU A CA 1
ATOM 1528 C C . LEU A 1 194 ? -9.685 2.698 11.356 1.00 79.19 194 LEU A C 1
ATOM 1530 O O . LEU A 1 194 ? -8.945 2.611 10.375 1.00 79.19 194 LEU A O 1
ATOM 1534 N N . LEU A 1 195 ? -9.310 3.291 12.486 1.00 80.50 195 LEU A N 1
ATOM 1535 C CA . LEU A 1 195 ? -8.017 3.929 12.703 1.00 80.50 195 LEU A CA 1
ATOM 1536 C C . LEU A 1 195 ? -7.223 3.211 13.797 1.00 80.50 195 LEU A C 1
ATOM 1538 O O . LEU A 1 195 ? -7.760 2.768 14.815 1.00 80.50 195 LEU A O 1
ATOM 1542 N N . ALA A 1 196 ? -5.907 3.122 13.601 1.00 74.88 196 ALA A N 1
ATOM 1543 C CA . ALA A 1 196 ? -5.009 2.577 14.608 1.00 74.88 196 ALA A CA 1
ATOM 1544 C C . ALA A 1 196 ? -4.847 3.586 15.763 1.00 74.88 196 ALA A C 1
ATOM 1546 O O . ALA A 1 196 ? -4.463 4.732 15.521 1.00 74.88 196 ALA A O 1
ATOM 1547 N N . PRO A 1 197 ? -5.112 3.200 17.023 1.00 78.62 197 PRO A N 1
ATOM 1548 C CA . PRO A 1 197 ? -4.988 4.118 18.145 1.00 78.62 197 PRO A CA 1
ATOM 1549 C C . PRO A 1 197 ? -3.521 4.444 18.454 1.00 78.62 197 PRO A C 1
ATOM 1551 O O . PRO A 1 197 ? -2.668 3.557 18.506 1.00 78.62 197 PRO A O 1
ATOM 1554 N N . HIS A 1 198 ? -3.242 5.711 18.771 1.00 67.94 198 HIS A N 1
ATOM 1555 C CA . HIS A 1 198 ? -1.915 6.177 19.202 1.00 67.94 198 HIS A CA 1
ATOM 1556 C C . HIS A 1 198 ? -1.558 5.796 20.657 1.00 67.94 198 HIS A C 1
ATOM 1558 O O . HIS A 1 198 ? -0.440 6.038 21.106 1.00 67.94 198 HIS A O 1
ATOM 1564 N N . GLY A 1 199 ? -2.492 5.189 21.400 1.00 71.00 199 GLY A N 1
ATOM 1565 C CA . GLY A 1 199 ? -2.324 4.758 22.790 1.00 71.00 199 GLY A CA 1
ATOM 1566 C C . GLY A 1 199 ? -3.038 3.432 23.088 1.00 71.00 199 GLY A C 1
ATOM 1567 O O . GLY A 1 199 ? -3.716 2.877 22.220 1.00 71.00 199 GLY A O 1
ATOM 1568 N N . PRO A 1 200 ? -2.876 2.865 24.296 1.00 71.94 200 PRO A N 1
ATOM 1569 C CA . PRO A 1 200 ? -3.591 1.656 24.686 1.00 71.94 200 PRO A CA 1
ATOM 1570 C C . PRO A 1 200 ? -5.093 1.941 24.810 1.00 71.94 200 PRO A C 1
ATOM 1572 O O . PRO A 1 200 ? -5.513 2.744 25.639 1.00 71.94 200 PRO A O 1
ATOM 1575 N N . VAL A 1 201 ? -5.897 1.253 23.998 1.00 78.25 201 VAL A N 1
ATOM 1576 C CA . VAL A 1 201 ? -7.361 1.313 24.038 1.00 78.25 201 VAL A CA 1
ATOM 1577 C C . VAL A 1 201 ? -7.893 -0.061 24.457 1.00 78.25 201 VAL A C 1
ATOM 1579 O O . VAL A 1 201 ? -7.621 -1.039 23.757 1.00 78.25 201 VAL A O 1
ATOM 1582 N N . PRO A 1 202 ? -8.598 -0.177 25.598 1.00 78.38 202 PRO A N 1
ATOM 1583 C CA . PRO A 1 202 ? -9.239 -1.426 25.988 1.00 78.38 202 PRO A CA 1
ATOM 1584 C C . PRO A 1 202 ? -10.513 -1.635 25.157 1.00 78.38 202 PRO A C 1
ATOM 1586 O O . PRO A 1 202 ? -11.491 -0.913 25.336 1.00 78.38 202 PRO A O 1
ATOM 1589 N N . GLY A 1 203 ? -10.496 -2.624 24.260 1.00 88.38 203 GLY A N 1
ATOM 1590 C CA . GLY A 1 203 ? -11.628 -2.950 23.387 1.00 88.38 203 GLY A CA 1
ATOM 1591 C C . GLY A 1 203 ? -11.760 -2.001 22.197 1.00 88.38 203 GLY A C 1
ATOM 1592 O O . GLY A 1 203 ? -10.780 -1.771 21.485 1.00 88.38 203 GLY A O 1
ATOM 1593 N N . VAL A 1 204 ? -12.969 -1.488 21.964 1.00 91.56 204 VAL A N 1
ATOM 1594 C CA . VAL A 1 204 ? -13.301 -0.641 20.809 1.00 91.56 204 VAL A CA 1
ATOM 1595 C C . VAL A 1 204 ? -13.841 0.703 21.275 1.00 91.56 204 VAL A C 1
ATOM 1597 O O . VAL A 1 204 ? -14.783 0.763 22.063 1.00 91.56 204 VAL A O 1
ATOM 1600 N N . VAL A 1 205 ? -13.262 1.788 20.763 1.00 93.94 205 VAL A N 1
ATOM 1601 C CA . VAL A 1 205 ? -13.774 3.148 20.959 1.00 93.94 205 VAL A CA 1
ATOM 1602 C C . VAL A 1 205 ? -14.366 3.634 19.645 1.00 93.94 205 VAL A C 1
ATOM 1604 O O . VAL A 1 205 ? -13.670 3.671 18.635 1.00 93.94 205 VAL A O 1
ATOM 1607 N N . VAL A 1 206 ? -15.637 4.014 19.661 1.00 93.25 206 VAL A N 1
ATOM 1608 C CA . VAL A 1 206 ? -16.319 4.653 18.535 1.00 93.25 206 VAL A CA 1
ATOM 1609 C C . VAL A 1 206 ? -16.462 6.130 18.873 1.00 93.25 206 VAL A C 1
ATOM 1611 O O . VAL A 1 206 ? -17.206 6.502 19.784 1.00 93.25 206 VAL A O 1
ATOM 1614 N N . GLU A 1 207 ? -15.713 6.968 18.166 1.00 93.88 207 GLU A N 1
ATOM 1615 C CA . GLU A 1 207 ? -15.827 8.416 18.268 1.00 93.88 207 GLU A CA 1
ATOM 1616 C C . GLU A 1 207 ? -16.871 8.914 17.260 1.00 93.88 207 GLU A C 1
ATOM 1618 O O . GLU A 1 207 ? -16.801 8.601 16.072 1.00 93.88 207 GLU A O 1
ATOM 1623 N N . LEU A 1 208 ? -17.850 9.670 17.751 1.00 91.44 208 LEU A N 1
ATOM 1624 C CA . LEU A 1 208 ? -18.967 10.228 16.998 1.00 91.44 208 LEU A CA 1
ATOM 1625 C C . LEU A 1 208 ? -18.851 11.753 17.013 1.00 91.44 208 LEU A C 1
ATOM 1627 O O . LEU A 1 208 ? -19.136 12.413 18.017 1.00 91.44 208 LEU A O 1
ATOM 1631 N N . GLY A 1 209 ? -18.386 12.294 15.898 1.00 87.38 209 GLY A N 1
ATOM 1632 C CA . GLY A 1 209 ? -18.123 13.705 15.680 1.00 87.38 209 GLY A CA 1
ATOM 1633 C C . GLY A 1 209 ? -19.210 14.434 14.896 1.00 87.38 209 GLY A C 1
ATOM 1634 O O . GLY A 1 209 ? -20.190 13.864 14.413 1.00 87.38 209 GLY A O 1
ATOM 1635 N N . ARG A 1 210 ? -19.020 15.750 14.764 1.00 81.81 210 ARG A N 1
ATOM 1636 C CA . ARG A 1 210 ? -19.949 16.657 14.060 1.00 81.81 210 ARG A CA 1
ATOM 1637 C C . ARG A 1 210 ? -20.050 16.400 12.554 1.00 81.81 210 ARG A C 1
ATOM 1639 O O . ARG A 1 210 ? -20.943 16.943 11.909 1.00 81.81 210 ARG A O 1
ATOM 1646 N N . ASP A 1 211 ? -19.137 15.616 11.998 1.00 80.50 211 ASP A N 1
ATOM 1647 C CA . ASP A 1 211 ? -19.131 15.171 10.606 1.00 80.50 211 ASP A CA 1
ATOM 1648 C C . ASP A 1 211 ? -20.275 14.200 10.276 1.00 80.50 211 ASP A C 1
ATOM 1650 O O . ASP A 1 211 ? -20.650 14.099 9.117 1.00 80.50 211 ASP A O 1
ATOM 1654 N N . LEU A 1 212 ? -20.894 13.557 11.274 1.00 73.62 212 LEU A N 1
ATOM 1655 C CA . LEU A 1 212 ? -22.069 12.695 11.070 1.00 73.62 212 LEU A CA 1
ATOM 1656 C C . LEU A 1 212 ? -23.389 13.454 10.855 1.00 73.62 212 LEU A C 1
ATOM 1658 O O . LEU A 1 212 ? -24.391 12.848 10.480 1.00 73.62 212 LEU A O 1
ATOM 1662 N N . VAL A 1 213 ? -23.421 14.760 11.139 1.00 66.19 213 VAL A N 1
ATOM 1663 C CA . VAL A 1 213 ? -24.641 15.595 11.098 1.00 66.19 213 VAL A CA 1
ATOM 1664 C C . VAL A 1 213 ? -24.627 16.578 9.913 1.00 66.19 213 VAL A C 1
ATOM 1666 O O . VAL A 1 213 ? -25.595 17.312 9.714 1.00 66.19 213 VAL A O 1
ATOM 1669 N N . GLN A 1 214 ? -23.540 16.610 9.134 1.00 50.78 214 GLN A N 1
ATOM 1670 C CA . GLN A 1 214 ? -23.345 17.483 7.966 1.00 50.78 214 GLN A CA 1
ATOM 1671 C C . GLN A 1 214 ? -23.569 16.726 6.658 1.00 50.78 214 GLN A C 1
ATOM 1673 O O . GLN A 1 214 ? -24.124 17.353 5.727 1.00 50.78 214 GLN A O 1
#

InterPro domains:
  IPR004474 Cell envelope-related transcriptional attenuator domain [PF03816] (11-57)
  IPR050922 LytR/CpsA/Psr cell wall biosynthesis [PTHR33392] (7-132)

Radius of gyration: 22.95 Å; chains: 1; bounding box: 53×39×58 Å

Sequence (214 aa):
RYTDRAAKLFIDFPAGRLHLNGEEAVKYMRFRHDALGDYARLDRIKGVVSQVLKKAQDPRTWPALALALREAWRELDTDLSLDEVLAYLPGVQGLRLSVATLPTREGRGTFLLVDEEARAQVLAQWMGMALPSSPPQVPVRLKGERSLILWGQALLAREGIEAQVEEAEVAQSAVYTKDLEAGSYFAELFHLPLLAPHGPVPGVVVELGRDLVQ

pLDDT: mean 83.62, std 9.71, range [50.78, 95.44]